Protein AF-A0A1I3N099-F1 (afdb_monomer)

InterPro domains:
  IPR012332 Autotransporter, pectate lyase C-like domain superfamily [G3DSA:2.160.20.20] (80-280)

Nearest PDB structures (foldseek):
  5lw3-assembly1_A  TM=3.536E-01  e=4.461E-01  Azotobacter vinelandii

Secondary structure (DSSP, 8-state):
----------------------------------------PPPP--PPP--PPP-------PPPPPP--PPPTT-----------GGG----EEEEE-S-EEEES-EEEE--TT-EEEEEE-SSEEEEES-EEEE-SPP--SHHHHHS-TT-SEEEETT-EEEEES-EEEE-STT--SEEEE--STT-TT------EEEEES-EEEE-STT--SEEEETTEEEEEEEEEEEE-STT--SEEE-TT-EEEEEEEEEEEE-STT--SEE-SSEEEEES-EE-

Organism: NCBI:txid163

Radius of gyration: 25.12 Å; Cα contacts (8 Å, |Δi|>4): 737; chains: 1; bounding box: 79×72×61 Å

Structure (mmCIF, N/CA/C/O backbone):
data_AF-A0A1I3N099-F1
#
_entry.id   AF-A0A1I3N099-F1
#
loop_
_atom_site.group_PDB
_atom_site.id
_atom_site.type_symbol
_atom_site.label_atom_id
_atom_site.label_alt_id
_atom_site.label_comp_id
_atom_site.label_asym_id
_atom_site.label_entity_id
_atom_site.label_seq_id
_atom_site.pdbx_PDB_ins_code
_atom_site.Cartn_x
_atom_site.Cartn_y
_atom_site.Cartn_z
_atom_site.occupancy
_atom_site.B_iso_or_equiv
_atom_site.auth_seq_id
_atom_site.auth_comp_id
_atom_site.auth_asym_id
_atom_site.auth_atom_id
_atom_site.pdbx_PDB_model_num
ATOM 1 N N . MET A 1 1 ? -19.484 32.503 40.700 1.00 43.12 1 MET A N 1
ATOM 2 C CA . MET A 1 1 ? -19.730 32.970 39.318 1.00 43.12 1 MET A CA 1
ATOM 3 C C . MET A 1 1 ? -19.530 31.779 38.381 1.00 43.12 1 MET A C 1
ATOM 5 O O . MET A 1 1 ? -18.396 31.391 38.148 1.00 43.12 1 MET A O 1
ATOM 9 N N . LYS A 1 2 ? -20.608 31.090 37.980 1.00 37.41 2 LYS A N 1
ATOM 10 C CA . LYS A 1 2 ? -20.553 29.920 37.082 1.00 37.41 2 LYS A CA 1
ATOM 11 C C . LYS A 1 2 ? -20.830 30.406 35.659 1.00 37.41 2 LYS A C 1
ATOM 13 O O . LYS A 1 2 ? -21.911 30.925 35.407 1.00 37.41 2 LYS A O 1
ATOM 18 N N . ILE A 1 3 ? -19.860 30.269 34.759 1.00 42.28 3 ILE A N 1
ATOM 19 C CA . ILE A 1 3 ? -20.011 30.618 33.342 1.00 42.28 3 ILE A CA 1
ATOM 20 C C . ILE A 1 3 ? -20.509 29.370 32.609 1.00 42.28 3 ILE A C 1
ATOM 22 O O . ILE A 1 3 ? -19.797 28.373 32.505 1.00 42.28 3 ILE A O 1
ATOM 26 N N . ALA A 1 4 ? -21.756 29.415 32.143 1.00 43.84 4 ALA A N 1
ATOM 27 C CA . ALA A 1 4 ? -22.354 28.380 31.311 1.00 43.84 4 ALA A CA 1
ATOM 28 C C . ALA A 1 4 ? -21.894 28.551 29.852 1.00 43.84 4 ALA A C 1
ATOM 30 O O . ALA A 1 4 ? -22.133 29.589 29.233 1.00 43.84 4 ALA A O 1
ATOM 31 N N . LYS A 1 5 ? -21.243 27.520 29.302 1.00 40.94 5 LYS A N 1
ATOM 32 C CA . LYS A 1 5 ? -20.948 27.379 27.869 1.00 40.94 5 LYS A CA 1
ATOM 33 C C . LYS A 1 5 ? -22.261 27.140 27.113 1.00 40.94 5 LYS A C 1
ATOM 35 O O . LYS A 1 5 ? -22.907 26.117 27.319 1.00 40.94 5 LYS A O 1
ATOM 40 N N . LYS A 1 6 ? -22.646 28.065 26.229 1.00 42.25 6 LYS A N 1
ATOM 41 C CA . LYS A 1 6 ? -23.684 27.836 25.212 1.00 42.25 6 LYS A CA 1
ATOM 42 C C . LYS A 1 6 ? -23.066 27.037 24.063 1.00 42.25 6 LYS A C 1
ATOM 44 O O . LYS A 1 6 ? -22.169 27.533 23.390 1.00 42.25 6 LYS A O 1
ATOM 49 N N . ILE A 1 7 ? -23.543 25.812 23.859 1.00 42.44 7 ILE A N 1
ATOM 50 C CA . ILE A 1 7 ? -23.277 25.011 22.661 1.00 42.44 7 ILE A CA 1
ATOM 51 C C . ILE A 1 7 ? -24.393 25.331 21.664 1.00 42.44 7 ILE A C 1
ATOM 53 O O . ILE A 1 7 ? -25.569 25.132 21.961 1.00 42.44 7 ILE A O 1
ATOM 57 N N . LEU A 1 8 ? -24.017 25.880 20.510 1.00 35.56 8 LEU A N 1
ATOM 58 C CA . LEU A 1 8 ? -24.905 26.161 19.388 1.00 35.56 8 LEU A CA 1
ATOM 59 C C . LEU A 1 8 ? -24.882 24.938 18.459 1.00 35.56 8 LEU A C 1
ATOM 61 O O . LEU A 1 8 ? -23.875 24.678 17.809 1.00 35.56 8 LEU A O 1
ATOM 65 N N . ILE A 1 9 ? -25.968 24.166 18.441 1.00 41.16 9 ILE A N 1
ATOM 66 C CA . ILE A 1 9 ? -26.155 23.036 17.522 1.00 41.16 9 ILE A CA 1
ATOM 67 C C . ILE A 1 9 ? -26.847 23.588 16.275 1.00 41.16 9 ILE A C 1
ATOM 69 O O . ILE A 1 9 ? -28.000 24.010 16.342 1.00 41.16 9 ILE A O 1
ATOM 73 N N . SER A 1 10 ? -26.124 23.628 15.155 1.00 38.25 10 SER A N 1
ATOM 74 C CA . SER A 1 10 ? -26.677 23.992 13.850 1.00 38.25 10 SER A CA 1
ATOM 75 C C . SER A 1 10 ? -27.339 22.763 13.225 1.00 38.25 10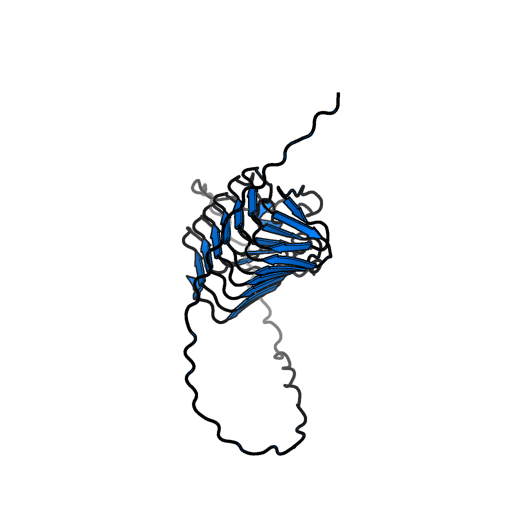 SER A C 1
ATOM 77 O O . SER A 1 10 ? -26.692 21.737 13.020 1.00 38.25 10 SER A O 1
ATOM 79 N N . LEU A 1 11 ? -28.644 22.862 12.979 1.00 34.09 11 LEU A N 1
ATOM 80 C CA . LEU A 1 11 ? -29.489 21.821 12.403 1.00 34.09 11 LEU A CA 1
ATOM 81 C C . LEU A 1 11 ? -29.384 21.898 10.869 1.00 34.09 11 LEU A C 1
ATOM 83 O O . LEU A 1 11 ? -29.870 22.855 10.269 1.00 34.09 11 LEU A O 1
ATOM 87 N N . VAL A 1 12 ? -28.747 20.917 10.226 1.00 43.84 12 VAL A N 1
ATOM 88 C CA . VAL A 1 12 ? -28.745 20.790 8.758 1.00 43.84 12 VAL A CA 1
ATOM 89 C C . VAL A 1 12 ? -29.887 19.860 8.355 1.00 43.84 12 VAL A C 1
ATOM 91 O O . VAL A 1 12 ? -29.916 18.691 8.735 1.00 43.84 12 VAL A O 1
ATOM 94 N N . ALA A 1 13 ? -30.853 20.403 7.615 1.00 37.12 13 ALA A N 1
ATOM 95 C CA . ALA A 1 13 ? -31.976 19.666 7.052 1.00 37.12 13 ALA A CA 1
ATOM 96 C C . ALA A 1 13 ? -31.512 18.831 5.846 1.00 37.12 13 ALA A C 1
ATOM 98 O O . ALA A 1 13 ? -30.974 19.375 4.884 1.00 37.12 13 ALA A O 1
ATOM 99 N N . ILE A 1 14 ? -31.728 17.514 5.901 1.00 40.16 14 ILE A N 1
ATOM 100 C CA . ILE A 1 14 ? -31.480 16.586 4.791 1.00 40.16 14 ILE A CA 1
ATOM 101 C C . ILE A 1 14 ? -32.808 16.346 4.075 1.00 40.16 14 ILE A C 1
ATOM 103 O O . ILE A 1 14 ? -33.732 15.747 4.627 1.00 40.16 14 ILE A O 1
ATOM 107 N N . THR A 1 15 ? -32.902 16.829 2.842 1.00 36.00 15 THR A N 1
ATOM 108 C CA . THR A 1 15 ? -34.047 16.609 1.958 1.00 36.00 15 THR A CA 1
ATOM 109 C C . THR A 1 15 ? -33.898 15.250 1.272 1.00 36.00 15 THR A C 1
ATOM 111 O O . THR A 1 15 ? -32.974 15.044 0.489 1.00 36.00 15 THR A O 1
ATOM 114 N N . PHE A 1 16 ? -34.804 14.314 1.563 1.00 34.47 16 PHE A N 1
ATOM 115 C CA . PHE A 1 16 ? -34.914 13.035 0.857 1.00 34.47 16 PHE A CA 1
ATOM 116 C C . PHE A 1 16 ? -35.589 13.237 -0.505 1.00 34.47 16 PHE A C 1
ATOM 118 O O . PHE A 1 16 ? -36.727 13.700 -0.570 1.00 34.47 16 PHE A O 1
ATOM 125 N N . ILE A 1 17 ? -34.915 12.835 -1.585 1.00 39.84 17 ILE A N 1
ATOM 126 C CA . ILE A 1 17 ? -35.533 12.632 -2.899 1.00 39.84 17 ILE A CA 1
ATOM 127 C C . ILE A 1 17 ? -35.635 11.122 -3.124 1.00 39.84 17 ILE A C 1
ATOM 129 O O . ILE A 1 17 ? -34.630 10.424 -3.226 1.00 39.84 17 ILE A O 1
ATOM 133 N N . SER A 1 18 ? -36.872 10.630 -3.158 1.00 39.97 18 SER A N 1
ATOM 134 C CA . SER A 1 18 ? -37.236 9.277 -3.581 1.00 39.97 18 SER A CA 1
ATOM 135 C C . SER A 1 18 ? -37.366 9.243 -5.104 1.00 39.97 18 SER A C 1
ATOM 137 O O . SER A 1 18 ? -38.031 10.107 -5.677 1.00 39.97 18 SER A O 1
ATOM 139 N N . ALA A 1 19 ? -36.766 8.245 -5.755 1.00 36.12 19 ALA A N 1
ATOM 140 C CA . ALA A 1 19 ? -37.033 7.919 -7.152 1.00 36.12 19 ALA A CA 1
ATOM 141 C C . ALA A 1 19 ? -37.160 6.399 -7.330 1.00 36.12 19 ALA A C 1
ATOM 143 O O . ALA A 1 19 ? -36.464 5.614 -6.689 1.00 36.12 19 ALA A O 1
ATOM 144 N N . ALA A 1 20 ? -38.126 6.034 -8.167 1.00 33.62 20 ALA A N 1
ATOM 145 C CA . ALA A 1 20 ? -38.818 4.758 -8.241 1.00 33.62 20 ALA A CA 1
ATOM 146 C C . ALA A 1 20 ? -37.981 3.563 -8.722 1.00 33.62 20 ALA A C 1
ATOM 148 O O . ALA A 1 20 ? -37.065 3.676 -9.533 1.00 33.62 20 ALA A O 1
ATOM 149 N N . THR A 1 21 ? -38.408 2.390 -8.260 1.00 30.55 21 THR A N 1
ATOM 150 C CA . THR A 1 21 ? -38.051 1.067 -8.763 1.00 30.55 21 THR A CA 1
ATOM 151 C C . THR A 1 21 ? -38.668 0.806 -10.140 1.00 30.55 21 THR A C 1
ATOM 153 O O . THR A 1 21 ? -39.838 1.099 -10.378 1.00 30.55 21 THR A O 1
ATOM 156 N N . ILE A 1 22 ? -37.907 0.155 -11.023 1.00 34.09 22 ILE A N 1
ATOM 157 C CA . ILE A 1 22 ? -38.446 -0.579 -12.172 1.00 34.09 22 ILE A CA 1
ATOM 158 C C . ILE A 1 22 ? -38.012 -2.034 -12.022 1.00 34.09 22 ILE A C 1
ATOM 160 O O . ILE A 1 22 ? -36.831 -2.366 -12.054 1.00 34.09 22 ILE A O 1
ATOM 164 N N . SER A 1 23 ? -39.009 -2.890 -11.817 1.00 25.94 23 SER A N 1
ATOM 165 C CA . SER A 1 23 ? -38.913 -4.339 -11.933 1.00 25.94 23 SER A CA 1
ATOM 166 C C . SER A 1 23 ? -39.246 -4.730 -13.370 1.00 25.94 23 SER A C 1
ATOM 168 O O . SER A 1 23 ? -40.223 -4.230 -13.926 1.00 25.94 23 SER A O 1
ATOM 170 N N . CYS A 1 24 ? -38.492 -5.665 -13.947 1.00 22.11 24 CYS A N 1
ATOM 171 C CA . CYS A 1 24 ? -38.996 -6.493 -15.034 1.00 22.11 24 CYS A CA 1
ATOM 172 C C . CYS A 1 24 ? -38.682 -7.961 -14.724 1.00 22.11 24 CYS A C 1
ATOM 174 O O . CYS A 1 24 ? -37.528 -8.348 -14.551 1.00 22.11 24 CYS A O 1
ATOM 176 N N . LYS A 1 25 ? -39.753 -8.746 -14.591 1.00 26.11 25 LYS A N 1
ATOM 177 C CA . LYS A 1 25 ? -39.780 -10.202 -14.437 1.00 26.11 25 LYS A CA 1
ATOM 178 C C . LYS A 1 25 ? -39.875 -10.861 -15.812 1.00 26.11 25 LYS A C 1
ATOM 180 O O . LYS A 1 25 ? -40.726 -10.462 -16.597 1.00 26.11 25 LYS A O 1
ATOM 185 N N . SER A 1 26 ? -39.156 -11.966 -15.988 1.00 27.41 26 SER A N 1
ATOM 186 C CA . SER A 1 26 ? -39.585 -13.183 -16.708 1.00 27.41 26 SER A CA 1
ATOM 187 C C . SER A 1 26 ? -38.460 -14.219 -16.576 1.00 27.41 26 SER A C 1
ATOM 189 O O . SER A 1 26 ? -37.308 -13.845 -16.748 1.00 27.41 26 SER A O 1
ATOM 191 N N . SER A 1 27 ? -38.634 -15.512 -16.329 1.00 28.38 27 SER A N 1
ATOM 192 C CA . SER A 1 27 ? -39.769 -16.363 -15.963 1.00 28.38 27 SER A CA 1
ATOM 193 C C . SER A 1 27 ? -39.171 -17.754 -15.718 1.00 28.38 27 SER A C 1
ATOM 195 O O . SER A 1 27 ? -38.322 -18.197 -16.493 1.00 28.38 27 SER A O 1
ATOM 197 N N . ASP A 1 28 ? -39.613 -18.420 -14.654 1.00 26.91 28 ASP A N 1
ATOM 198 C CA . ASP A 1 28 ? -39.184 -19.757 -14.251 1.00 26.91 28 ASP A CA 1
ATOM 199 C C . ASP A 1 28 ? -39.494 -20.840 -15.298 1.00 26.91 28 ASP A C 1
ATOM 201 O O . ASP A 1 28 ? -40.594 -20.897 -15.855 1.00 26.91 28 ASP A O 1
ATOM 205 N N . LYS A 1 29 ? -38.565 -21.790 -15.460 1.00 30.47 29 LYS A N 1
ATOM 206 C CA . LYS A 1 29 ? -38.909 -23.187 -15.754 1.00 30.47 29 LYS A CA 1
ATOM 207 C C . LYS A 1 29 ? -38.220 -24.118 -14.759 1.00 30.47 29 LYS A C 1
ATOM 209 O O . LYS A 1 29 ? -37.006 -24.281 -14.751 1.00 30.47 29 LYS A O 1
ATOM 214 N N . ASN A 1 30 ? -39.074 -24.712 -13.937 1.00 27.95 30 ASN A N 1
ATOM 215 C CA . ASN A 1 30 ? -38.849 -25.784 -12.981 1.00 27.95 30 ASN A CA 1
ATOM 216 C C . ASN A 1 30 ? -38.406 -27.088 -13.675 1.00 27.95 30 ASN A C 1
ATOM 218 O O . ASN A 1 30 ? -38.987 -27.434 -14.703 1.00 27.95 30 ASN A O 1
ATOM 222 N N . SER A 1 31 ? -37.476 -27.841 -13.075 1.00 25.36 31 SER A N 1
ATOM 223 C CA . SER A 1 31 ? -37.555 -29.311 -12.993 1.00 25.36 31 SER A CA 1
ATOM 224 C C . SER A 1 31 ? -36.402 -29.911 -12.170 1.00 25.36 31 SER A C 1
ATOM 226 O O . SER A 1 31 ? -35.289 -30.061 -12.658 1.00 25.36 31 SER A O 1
ATOM 228 N N . THR A 1 32 ? -36.776 -30.372 -10.977 1.00 24.95 32 THR A N 1
ATOM 229 C CA . THR A 1 32 ? -36.479 -31.707 -10.420 1.00 24.95 32 THR A CA 1
ATOM 230 C C . THR A 1 32 ? -35.044 -32.046 -9.997 1.00 24.95 32 THR A C 1
ATOM 232 O O . THR A 1 32 ? -34.151 -32.306 -10.795 1.00 24.95 32 THR A O 1
ATOM 235 N N . THR A 1 33 ? -34.904 -32.178 -8.678 1.00 25.73 33 THR A N 1
ATOM 236 C CA . THR A 1 33 ? -33.828 -32.836 -7.935 1.00 25.73 33 THR A CA 1
ATOM 237 C C . THR A 1 33 ? -33.725 -34.327 -8.272 1.00 25.73 33 THR A C 1
ATOM 239 O O . THR A 1 33 ? -34.699 -35.066 -8.138 1.00 25.73 33 THR A O 1
ATOM 242 N N . SER A 1 34 ? -32.516 -34.796 -8.578 1.00 26.50 34 SER A N 1
ATOM 243 C CA . SER A 1 34 ? -32.120 -36.194 -8.395 1.00 26.50 34 SER A CA 1
ATOM 244 C C . SER A 1 34 ? -30.776 -36.238 -7.674 1.00 26.50 34 SER A C 1
ATOM 246 O O . SER A 1 34 ? -29.767 -35.777 -8.204 1.00 26.50 34 SER A O 1
ATOM 248 N N . ASN A 1 35 ? -30.785 -36.788 -6.459 1.00 31.19 35 ASN A N 1
ATOM 249 C CA . ASN A 1 35 ? -29.590 -37.165 -5.713 1.00 31.19 35 ASN A CA 1
ATOM 250 C C . ASN A 1 35 ? -28.820 -38.240 -6.486 1.00 31.19 35 ASN A C 1
ATOM 252 O O . ASN A 1 35 ? -29.327 -39.348 -6.655 1.00 31.19 35 ASN A O 1
ATOM 256 N N . GLN A 1 36 ? -27.577 -37.944 -6.857 1.00 28.59 36 GLN A N 1
ATOM 257 C CA . GLN A 1 36 ? -26.527 -38.950 -6.960 1.00 28.59 36 GLN A CA 1
ATOM 258 C C . GLN A 1 36 ? -25.247 -38.398 -6.337 1.00 28.59 36 GLN A C 1
ATOM 260 O O . GLN A 1 36 ? -24.713 -37.375 -6.753 1.00 28.59 36 GLN A O 1
ATOM 265 N N . THR A 1 37 ? -24.795 -39.095 -5.302 1.00 30.14 37 THR A N 1
ATOM 266 C CA . THR A 1 37 ? -23.468 -38.985 -4.710 1.00 30.14 37 THR A CA 1
ATOM 267 C C . THR A 1 37 ? -22.428 -39.315 -5.780 1.00 30.14 37 THR A C 1
ATOM 269 O O . THR A 1 37 ? -22.422 -40.432 -6.293 1.00 30.14 37 THR A O 1
ATOM 272 N N . GLN A 1 38 ? -21.552 -38.366 -6.110 1.00 28.12 38 GLN A N 1
ATOM 273 C CA . GLN A 1 38 ? -20.311 -38.640 -6.833 1.00 28.12 38 GLN A CA 1
ATOM 274 C C . GLN A 1 38 ? -19.132 -38.213 -5.963 1.00 28.12 38 GLN A C 1
ATOM 276 O O . GLN A 1 38 ? -19.052 -37.072 -5.509 1.00 28.12 38 GLN A O 1
ATOM 281 N N . GLU A 1 39 ? -18.255 -39.177 -5.703 1.00 27.06 39 GLU A N 1
ATOM 282 C CA . GLU A 1 39 ? -16.947 -38.985 -5.091 1.00 27.06 39 GLU A CA 1
ATOM 283 C C . GLU A 1 39 ? -16.126 -37.994 -5.923 1.00 27.06 39 GLU A C 1
ATOM 285 O O . GLU A 1 39 ? -15.939 -38.171 -7.126 1.00 27.06 39 GLU A O 1
ATOM 290 N N . VAL A 1 40 ? -15.624 -36.945 -5.273 1.00 28.45 40 VAL A N 1
ATOM 291 C CA . VAL A 1 40 ? -14.666 -36.018 -5.875 1.00 28.45 40 VAL A CA 1
ATOM 292 C C . VAL A 1 40 ? -13.285 -36.655 -5.746 1.00 28.45 40 VAL A C 1
ATOM 294 O O . VAL A 1 40 ? -12.675 -36.626 -4.680 1.00 28.45 40 VAL A O 1
ATOM 297 N N . SER A 1 41 ? -12.800 -37.272 -6.821 1.00 29.50 41 SER A N 1
ATOM 298 C CA . SER A 1 41 ? -11.403 -37.688 -6.936 1.00 29.50 41 SER A CA 1
ATOM 299 C C . SER A 1 41 ? -10.508 -36.449 -7.034 1.00 29.50 41 SER A C 1
ATOM 301 O O . SER A 1 41 ? -10.718 -35.611 -7.914 1.00 29.50 41 SER A O 1
ATOM 303 N N . ASN A 1 42 ? -9.509 -36.337 -6.155 1.00 38.69 42 ASN A N 1
ATOM 304 C CA . ASN A 1 42 ? -8.466 -35.311 -6.244 1.00 38.69 42 ASN A CA 1
ATOM 305 C C . ASN A 1 42 ? -7.768 -35.352 -7.621 1.00 38.69 42 ASN A C 1
ATOM 307 O O . ASN A 1 42 ? -7.552 -36.446 -8.152 1.00 38.69 42 ASN A O 1
ATOM 311 N N . PRO A 1 43 ? -7.374 -34.200 -8.198 1.00 39.44 43 PRO A N 1
ATOM 312 C CA . PRO A 1 43 ? -6.531 -34.190 -9.389 1.00 39.44 43 PRO A CA 1
ATOM 313 C C . PRO A 1 43 ? -5.155 -34.805 -9.067 1.00 39.44 43 PRO A C 1
ATOM 315 O O . PRO A 1 43 ? -4.669 -34.645 -7.944 1.00 39.44 43 PRO A O 1
ATOM 318 N N . PRO A 1 44 ? -4.524 -35.522 -10.016 1.00 36.53 44 PRO A N 1
ATOM 319 C CA . PRO A 1 44 ? -3.268 -36.206 -9.757 1.00 36.53 44 PRO A CA 1
ATOM 320 C C . PRO A 1 44 ? -2.135 -35.202 -9.530 1.00 36.53 44 PRO A C 1
ATOM 322 O O . PRO A 1 44 ? -1.973 -34.235 -10.275 1.00 36.53 44 PRO A O 1
ATOM 325 N N . GLU A 1 45 ? -1.347 -35.469 -8.493 1.00 37.91 45 GLU A N 1
ATOM 326 C CA . GLU A 1 45 ? -0.093 -34.789 -8.192 1.00 37.91 45 GLU A CA 1
ATOM 327 C C . GLU A 1 45 ? 0.889 -35.077 -9.340 1.00 37.91 45 GLU A C 1
ATOM 329 O O . GLU A 1 45 ? 1.280 -36.222 -9.577 1.00 37.91 45 GLU A O 1
ATOM 334 N N . GLY A 1 46 ? 1.217 -34.054 -10.129 1.00 33.03 46 GLY A N 1
ATOM 335 C CA . GLY A 1 46 ? 2.168 -34.190 -11.226 1.00 33.03 46 GLY A CA 1
ATOM 336 C C . GLY A 1 46 ? 3.567 -34.435 -10.672 1.00 33.03 46 GLY A C 1
ATOM 337 O O . GLY A 1 46 ? 4.141 -33.560 -10.029 1.00 33.03 46 GLY A O 1
ATOM 338 N N . THR A 1 47 ? 4.130 -35.614 -10.928 1.00 37.62 47 THR A N 1
ATOM 339 C CA . THR A 1 47 ? 5.545 -35.893 -10.664 1.00 37.62 47 THR A CA 1
ATOM 340 C C . THR A 1 47 ? 6.429 -34.936 -11.477 1.00 37.62 47 THR A C 1
ATOM 342 O O . THR A 1 47 ? 6.166 -34.760 -12.672 1.00 37.62 47 THR A O 1
ATOM 345 N N . PRO A 1 48 ? 7.484 -34.341 -10.888 1.00 40.19 48 PRO A N 1
ATOM 346 C CA . PRO A 1 48 ? 8.466 -33.566 -11.642 1.00 40.19 48 PRO A CA 1
ATOM 347 C C . PRO A 1 48 ? 9.097 -34.429 -12.748 1.00 40.19 48 PRO A C 1
ATOM 349 O O . PRO A 1 48 ? 9.280 -35.630 -12.534 1.00 40.19 48 PRO A O 1
ATOM 352 N N . PRO A 1 49 ? 9.463 -33.862 -13.911 1.00 39.50 49 PRO A N 1
ATOM 353 C CA . PRO A 1 49 ? 10.199 -34.608 -14.924 1.00 39.50 49 PRO A CA 1
ATOM 354 C C . PRO A 1 49 ? 11.539 -35.093 -14.354 1.00 39.50 49 PRO A C 1
ATOM 356 O O . PRO A 1 49 ? 12.320 -34.290 -13.842 1.00 39.50 49 PRO A O 1
ATOM 359 N N . GLU A 1 50 ? 11.825 -36.391 -14.471 1.00 38.03 50 GLU A N 1
ATOM 360 C CA . GLU A 1 50 ? 13.172 -36.921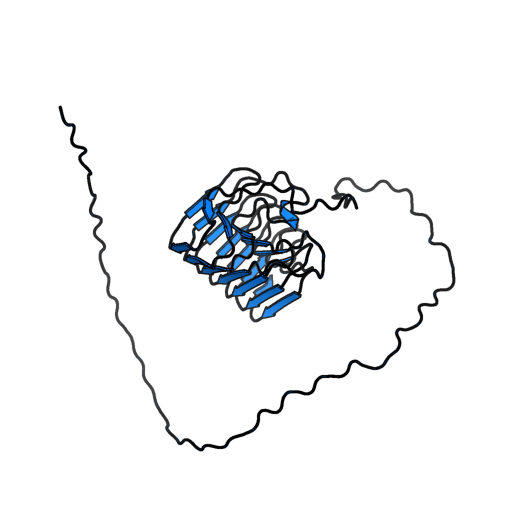 -14.262 1.00 38.03 50 GLU A CA 1
ATOM 361 C C . GLU A 1 50 ? 14.085 -36.416 -15.384 1.00 38.03 50 GLU A C 1
ATOM 363 O O . GLU A 1 50 ? 14.001 -36.838 -16.538 1.00 38.03 50 GLU A O 1
ATOM 368 N N . GLY A 1 51 ? 14.969 -35.491 -15.030 1.00 35.50 51 GLY A N 1
ATOM 369 C CA . GLY A 1 51 ? 16.080 -35.056 -15.858 1.00 35.50 51 GLY A CA 1
ATOM 370 C C . GLY A 1 51 ? 17.165 -34.484 -14.961 1.00 35.50 51 GLY A C 1
ATOM 371 O O . GLY A 1 51 ? 16.931 -33.525 -14.230 1.00 35.50 51 GLY A O 1
ATOM 372 N N . THR A 1 52 ? 18.355 -35.077 -14.986 1.00 41.38 52 THR A N 1
ATOM 373 C CA . THR A 1 52 ? 19.542 -34.467 -14.379 1.00 41.38 52 THR A CA 1
ATOM 374 C C . THR A 1 52 ? 19.815 -33.119 -15.056 1.00 41.38 52 THR A C 1
ATOM 376 O O . THR A 1 52 ? 19.778 -33.063 -16.291 1.00 41.38 52 THR A O 1
ATOM 379 N N . PRO A 1 53 ? 20.101 -32.039 -14.304 1.00 39.88 53 PRO A N 1
ATOM 380 C CA . PRO A 1 53 ? 20.544 -30.780 -14.891 1.00 39.88 53 PRO A CA 1
ATOM 381 C C . PRO A 1 53 ? 21.766 -31.024 -15.789 1.00 39.88 53 PRO A C 1
ATOM 383 O O . PRO A 1 53 ? 22.620 -31.832 -15.422 1.00 39.88 53 PRO A O 1
ATOM 386 N N . PRO A 1 54 ? 21.880 -30.366 -16.954 1.00 37.62 54 PRO A N 1
ATOM 387 C CA . PRO A 1 54 ? 23.061 -30.515 -17.790 1.00 37.62 54 PRO A CA 1
ATOM 388 C C . PRO A 1 54 ? 24.298 -29.996 -17.047 1.00 37.62 54 PRO A C 1
ATOM 390 O O . PRO A 1 54 ? 24.317 -28.853 -16.585 1.00 37.62 54 PRO A O 1
ATOM 393 N N . ASP A 1 55 ? 25.329 -30.839 -16.958 1.00 36.00 55 ASP A N 1
ATOM 394 C CA . ASP A 1 55 ? 26.643 -30.476 -16.430 1.00 36.00 55 ASP A CA 1
ATOM 395 C C . ASP A 1 55 ? 27.216 -29.313 -17.248 1.00 36.00 55 ASP A C 1
ATOM 397 O O . ASP A 1 55 ? 27.569 -29.451 -18.423 1.00 36.00 55 ASP A O 1
ATOM 401 N N . GLY A 1 56 ? 27.286 -28.138 -16.621 1.00 34.75 56 GLY A N 1
ATOM 402 C CA . GLY A 1 56 ? 27.853 -26.919 -17.190 1.00 34.75 56 GLY A CA 1
ATOM 403 C C . GLY A 1 56 ? 29.369 -27.010 -17.318 1.00 34.75 56 GLY A C 1
ATOM 404 O O . GLY A 1 56 ? 30.097 -26.342 -16.588 1.00 34.75 56 GLY A O 1
ATOM 405 N N . ASN A 1 57 ? 29.856 -27.823 -18.252 1.00 31.06 57 ASN A N 1
ATOM 406 C CA . ASN A 1 57 ? 31.267 -27.877 -18.600 1.00 31.06 57 ASN A CA 1
ATOM 407 C C . ASN A 1 57 ? 31.584 -26.767 -19.617 1.00 31.06 57 ASN A C 1
ATOM 409 O O . ASN A 1 57 ? 31.595 -26.987 -20.828 1.00 31.06 57 ASN A O 1
ATOM 413 N N . PHE A 1 58 ? 31.813 -25.549 -19.124 1.00 38.97 58 PHE A N 1
ATOM 414 C CA . PHE A 1 58 ? 32.402 -24.478 -19.927 1.00 38.97 58 PHE A CA 1
ATOM 415 C C . PHE A 1 58 ? 33.920 -24.709 -20.035 1.00 38.97 58 PHE A C 1
ATOM 417 O O . PHE A 1 58 ? 34.573 -24.897 -19.006 1.00 38.97 58 PHE A O 1
ATOM 424 N N . PRO A 1 59 ? 34.522 -24.694 -21.241 1.00 33.22 59 PRO A N 1
ATOM 425 C CA . PRO A 1 59 ? 35.971 -24.767 -21.375 1.00 33.22 59 PRO A CA 1
ATOM 426 C C . PRO A 1 59 ? 36.615 -23.549 -20.698 1.00 33.22 59 PRO A C 1
ATOM 428 O O . PRO A 1 59 ? 36.234 -22.407 -20.951 1.00 33.22 59 PRO A O 1
ATOM 431 N N . GLY A 1 60 ? 37.575 -23.816 -19.808 1.00 39.53 60 GLY A N 1
ATOM 432 C CA . GLY A 1 60 ? 38.238 -22.815 -18.978 1.00 39.53 60 GLY A CA 1
ATOM 433 C C . GLY A 1 60 ? 38.931 -21.725 -19.794 1.00 39.53 60 GLY A C 1
ATOM 434 O O . GLY A 1 60 ? 39.944 -21.968 -20.447 1.00 39.53 60 GLY A O 1
ATOM 435 N N . GLY A 1 61 ? 38.406 -20.509 -19.689 1.00 32.94 61 GLY A N 1
ATOM 436 C CA . GLY A 1 61 ? 39.069 -19.271 -20.073 1.00 32.94 61 GLY A CA 1
ATOM 437 C C . GLY A 1 61 ? 38.780 -18.213 -19.014 1.00 32.94 61 GLY A C 1
ATOM 438 O O . GLY A 1 61 ? 37.641 -18.063 -18.575 1.00 32.94 61 GLY A O 1
ATOM 439 N N . THR A 1 62 ? 39.812 -17.508 -18.555 1.00 39.25 62 THR A N 1
ATOM 440 C CA . THR A 1 62 ? 39.667 -16.372 -17.634 1.00 39.25 62 THR A CA 1
ATOM 441 C C . THR A 1 62 ? 38.788 -15.280 -18.265 1.00 39.25 62 THR A C 1
ATOM 443 O O . THR A 1 62 ? 38.977 -14.991 -19.450 1.00 39.25 62 THR A O 1
ATOM 446 N N . PRO A 1 63 ? 37.860 -14.645 -17.519 1.00 36.22 63 PRO A N 1
ATOM 447 C CA . PRO A 1 63 ? 37.041 -13.552 -18.047 1.00 36.22 63 PRO A CA 1
ATOM 448 C C . PRO A 1 63 ? 37.903 -12.372 -18.538 1.00 36.22 63 PRO A C 1
ATOM 450 O O . PRO A 1 63 ? 38.919 -12.075 -17.906 1.00 36.22 63 PRO A O 1
ATOM 453 N N . PRO A 1 64 ? 37.521 -11.678 -19.627 1.00 40.06 64 PRO A N 1
ATOM 454 C CA . PRO A 1 64 ? 38.259 -10.516 -20.116 1.00 40.06 64 PRO A CA 1
ATOM 455 C C . PRO A 1 64 ? 38.138 -9.319 -19.158 1.00 40.06 64 PRO A C 1
ATOM 457 O O . PRO A 1 64 ? 37.096 -9.109 -18.532 1.00 40.06 64 PRO A O 1
ATOM 460 N N . GLU A 1 65 ? 39.205 -8.522 -19.061 1.00 38.00 65 GLU A N 1
ATOM 461 C CA . GLU A 1 65 ? 39.238 -7.294 -18.258 1.00 38.00 65 GLU A CA 1
ATOM 462 C C . GLU A 1 65 ? 38.218 -6.248 -18.737 1.00 38.00 65 GLU A C 1
ATOM 464 O O . GLU A 1 65 ? 37.956 -6.072 -19.930 1.00 38.00 65 GLU A O 1
ATOM 469 N N . LYS A 1 66 ? 37.652 -5.525 -17.765 1.00 40.00 66 LYS A N 1
ATOM 470 C CA . LYS A 1 66 ? 36.661 -4.463 -17.962 1.00 40.00 66 LYS A CA 1
ATOM 471 C C . LYS A 1 66 ? 37.282 -3.274 -18.722 1.00 40.00 66 LYS A C 1
ATOM 473 O O . LYS A 1 66 ? 38.337 -2.796 -18.309 1.00 40.00 66 LYS A O 1
ATOM 478 N N . PRO A 1 67 ? 36.626 -2.719 -19.759 1.00 37.53 67 PRO A N 1
ATOM 479 C CA . PRO A 1 67 ? 37.099 -1.498 -20.404 1.00 37.53 67 PRO A CA 1
ATOM 480 C C . PRO A 1 67 ? 37.055 -0.306 -19.436 1.00 37.53 67 PRO A C 1
ATOM 482 O O . PRO A 1 67 ? 36.034 -0.060 -18.789 1.00 37.53 67 PRO A O 1
ATOM 485 N N . ASN A 1 68 ? 38.146 0.460 -19.373 1.00 39.78 68 ASN A N 1
ATOM 486 C CA . ASN A 1 68 ? 38.203 1.743 -18.672 1.00 39.78 68 ASN A CA 1
ATOM 487 C C . ASN A 1 68 ? 37.428 2.806 -19.468 1.00 39.78 68 ASN A C 1
ATOM 489 O O . ASN A 1 68 ? 37.976 3.466 -20.348 1.00 39.78 68 ASN A O 1
ATOM 493 N N . GLY A 1 69 ? 36.145 2.968 -19.152 1.00 35.28 69 GLY A N 1
ATOM 494 C CA . GLY A 1 69 ? 35.325 4.096 -19.584 1.00 35.28 69 GLY A CA 1
ATOM 495 C C . GLY A 1 69 ? 34.593 4.684 -18.384 1.00 35.28 69 GLY A C 1
ATOM 496 O O . GLY A 1 69 ? 33.940 3.956 -17.637 1.00 35.28 69 GLY A O 1
ATOM 497 N N . THR A 1 70 ? 34.718 5.993 -18.171 1.00 36.59 70 THR A N 1
ATOM 498 C CA . THR A 1 70 ? 33.922 6.724 -17.178 1.00 36.59 70 THR A CA 1
ATOM 499 C C . THR A 1 70 ? 32.437 6.676 -17.565 1.00 36.59 70 THR A C 1
ATOM 501 O O . THR A 1 70 ? 32.123 6.974 -18.721 1.00 36.59 70 THR A O 1
ATOM 504 N N . PRO A 1 71 ? 31.518 6.303 -16.653 1.00 36.75 71 PRO A N 1
ATOM 505 C CA . PRO A 1 71 ? 30.089 6.252 -16.951 1.00 36.75 71 PRO A CA 1
ATOM 506 C C . PRO A 1 71 ? 29.517 7.647 -17.257 1.00 36.75 71 PRO A C 1
ATOM 508 O O . PRO A 1 71 ? 29.990 8.626 -16.678 1.00 36.75 71 PRO A O 1
ATOM 511 N N . PRO A 1 72 ? 28.474 7.754 -18.101 1.00 37.81 72 PRO A N 1
ATOM 512 C CA . PRO A 1 72 ? 27.696 8.980 -18.240 1.00 37.81 72 PRO A CA 1
ATOM 513 C C . PRO A 1 72 ? 27.060 9.363 -16.896 1.00 37.81 72 PRO A C 1
ATOM 515 O O . PRO A 1 72 ? 26.510 8.509 -16.195 1.00 37.81 72 PRO A O 1
ATOM 518 N N . GLU A 1 73 ? 27.130 10.643 -16.540 1.00 41.56 73 GLU A N 1
ATOM 519 C CA . GLU A 1 73 ? 26.508 11.208 -15.339 1.00 41.56 73 GLU A CA 1
ATOM 520 C C . GLU A 1 73 ? 24.980 11.012 -15.387 1.00 41.56 73 GLU A C 1
ATOM 522 O O . GLU A 1 73 ? 24.303 11.545 -16.266 1.00 41.56 73 GLU A O 1
ATOM 527 N N . GLY A 1 74 ? 24.437 10.212 -14.459 1.00 39.44 74 GLY A N 1
ATOM 528 C CA . GLY A 1 74 ? 22.989 9.983 -14.329 1.00 39.44 74 GLY A CA 1
ATOM 529 C C . GLY A 1 74 ? 22.540 8.603 -13.825 1.00 39.44 74 GLY A C 1
ATOM 530 O O . GLY A 1 74 ? 21.339 8.345 -13.778 1.00 39.44 74 GLY A O 1
ATOM 531 N N . GLY A 1 75 ? 23.454 7.700 -13.455 1.00 30.48 75 GLY A N 1
ATOM 532 C CA . GLY A 1 75 ? 23.111 6.375 -12.926 1.00 30.48 75 GLY A CA 1
ATOM 533 C C . GLY A 1 75 ? 23.010 6.345 -11.399 1.00 30.48 75 GLY A C 1
ATOM 534 O O . GLY A 1 75 ? 23.988 6.638 -10.714 1.00 30.48 75 GLY A O 1
ATOM 535 N N . PHE A 1 76 ? 21.858 5.928 -10.864 1.00 42.84 76 PHE A N 1
ATOM 536 C CA . PHE A 1 76 ? 21.740 5.500 -9.469 1.00 42.84 76 PHE A CA 1
ATOM 537 C C . PHE A 1 76 ? 22.667 4.302 -9.248 1.00 42.84 76 PHE A C 1
ATOM 539 O O . PHE A 1 76 ? 22.428 3.202 -9.749 1.00 42.84 76 PHE A O 1
ATOM 546 N N . GLY A 1 77 ? 23.765 4.545 -8.536 1.00 28.91 77 GLY A N 1
ATOM 547 C CA . GLY A 1 77 ? 24.712 3.520 -8.134 1.00 28.91 77 GLY A CA 1
ATOM 548 C C . GLY A 1 77 ? 24.041 2.521 -7.201 1.00 28.91 77 GLY A C 1
ATOM 549 O O . GLY A 1 77 ? 23.833 2.807 -6.026 1.00 28.91 77 GLY A O 1
ATOM 550 N N . GLY A 1 78 ? 23.738 1.335 -7.727 1.00 40.44 78 GLY A N 1
ATOM 551 C CA . GLY A 1 78 ? 23.481 0.142 -6.930 1.00 40.44 78 GLY A CA 1
ATOM 552 C C . GLY A 1 78 ? 24.762 -0.268 -6.212 1.00 40.44 78 GLY A C 1
ATOM 553 O O . GLY A 1 78 ? 25.553 -1.057 -6.728 1.00 40.44 78 GLY A O 1
ATOM 554 N N . GLY A 1 79 ? 24.987 0.314 -5.037 1.00 30.97 79 GLY A N 1
ATOM 555 C CA . GLY A 1 79 ? 25.979 -0.165 -4.091 1.00 30.97 79 GLY A CA 1
ATOM 556 C C . GLY A 1 79 ? 25.472 -1.443 -3.434 1.00 30.97 79 GLY A C 1
ATOM 557 O O . GLY A 1 79 ? 24.494 -1.421 -2.693 1.00 30.97 79 GLY A O 1
ATOM 558 N N . PHE A 1 80 ? 26.151 -2.561 -3.681 1.00 42.06 80 PHE A N 1
ATOM 559 C CA . PHE A 1 80 ? 26.093 -3.718 -2.795 1.00 42.06 80 PHE A CA 1
ATOM 560 C C . PHE A 1 80 ? 26.742 -3.313 -1.464 1.00 42.06 80 PHE A C 1
ATOM 562 O O . PHE A 1 80 ? 27.966 -3.316 -1.344 1.00 42.06 80 PHE A O 1
ATOM 569 N N . GLY A 1 81 ? 25.938 -2.906 -0.483 1.00 34.28 81 GLY A N 1
ATOM 570 C CA . GLY A 1 81 ? 26.436 -2.468 0.817 1.00 34.28 81 GLY A CA 1
ATOM 571 C C . GLY A 1 81 ? 25.382 -2.594 1.911 1.00 34.28 81 GLY A C 1
ATOM 572 O O . GLY A 1 81 ? 24.367 -1.919 1.855 1.00 34.28 81 GLY A O 1
ATOM 573 N N . GLY A 1 82 ? 25.661 -3.456 2.895 1.00 35.12 82 GLY A N 1
ATOM 574 C CA . GLY A 1 82 ? 25.098 -3.421 4.250 1.00 35.12 82 GLY A CA 1
ATOM 575 C C . GLY A 1 82 ? 23.589 -3.625 4.366 1.00 35.12 82 GLY A C 1
ATOM 576 O O . GLY A 1 82 ? 22.822 -2.672 4.322 1.00 35.12 82 GLY A O 1
ATOM 577 N N . GLY A 1 83 ? 23.160 -4.865 4.614 1.00 42.75 83 GLY A N 1
ATOM 578 C CA . GLY A 1 83 ? 21.790 -5.144 5.039 1.00 42.75 83 GLY A CA 1
ATOM 579 C C . GLY A 1 83 ? 21.483 -4.448 6.364 1.00 42.75 83 GLY A C 1
ATOM 580 O O . GLY A 1 83 ? 21.823 -4.964 7.426 1.00 42.75 83 GLY A O 1
ATOM 581 N N . HIS A 1 84 ? 20.836 -3.287 6.298 1.00 45.97 84 HIS A N 1
ATOM 582 C CA . HIS A 1 84 ? 20.158 -2.710 7.447 1.00 45.97 84 HIS A CA 1
ATOM 583 C C . HIS A 1 84 ? 19.027 -3.657 7.846 1.00 45.97 84 HIS A C 1
ATOM 585 O O . HIS A 1 84 ? 18.168 -3.997 7.028 1.00 45.97 84 HIS A O 1
ATOM 591 N N . ALA A 1 85 ? 19.056 -4.129 9.090 1.00 53.00 85 ALA A N 1
ATOM 592 C CA . ALA A 1 85 ? 17.942 -4.870 9.647 1.00 53.00 85 ALA A CA 1
ATOM 593 C C . ALA A 1 85 ? 16.736 -3.926 9.753 1.00 53.00 85 ALA A C 1
ATOM 595 O O . A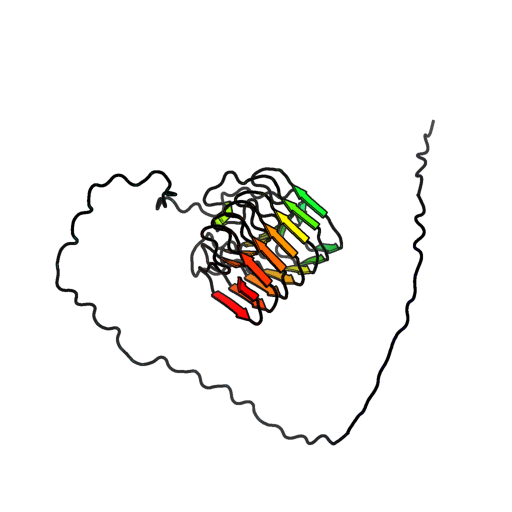LA A 1 85 ? 16.863 -2.784 10.181 1.00 53.00 85 ALA A O 1
ATOM 596 N N . SER A 1 86 ? 15.545 -4.426 9.427 1.00 55.78 86 SER A N 1
ATOM 597 C CA . SER A 1 86 ? 14.276 -3.696 9.574 1.00 55.78 86 SER A CA 1
ATOM 598 C C . SER A 1 86 ? 13.996 -3.170 10.996 1.00 55.78 86 SER A C 1
ATOM 600 O O . SER A 1 86 ? 13.032 -2.429 11.172 1.00 55.78 86 SER A O 1
ATOM 602 N N . ALA A 1 87 ? 14.775 -3.588 11.999 1.00 55.03 87 ALA A N 1
ATOM 603 C CA . ALA A 1 87 ? 14.591 -3.259 13.410 1.00 55.03 87 ALA A CA 1
ATOM 604 C C . ALA A 1 87 ? 15.026 -1.828 13.788 1.00 55.03 87 ALA A C 1
ATOM 606 O O . ALA A 1 87 ? 14.635 -1.362 14.851 1.00 55.03 87 ALA A O 1
ATOM 607 N N . ASP A 1 88 ? 15.772 -1.129 12.924 1.00 72.25 88 ASP A N 1
ATOM 608 C CA . ASP A 1 88 ? 16.312 0.213 13.209 1.00 72.25 88 ASP A CA 1
ATOM 609 C C . ASP A 1 88 ? 15.546 1.348 12.498 1.00 72.25 88 ASP A C 1
ATOM 611 O O . ASP A 1 88 ? 16.032 2.475 12.407 1.00 72.25 88 ASP A O 1
ATOM 615 N N . ILE A 1 89 ? 14.364 1.061 11.943 1.00 85.75 89 ILE A N 1
ATOM 616 C CA . ILE A 1 89 ? 13.561 2.046 11.208 1.00 85.75 89 ILE A CA 1
ATOM 617 C C . ILE A 1 89 ? 12.533 2.655 12.152 1.00 85.75 89 ILE A C 1
ATOM 619 O O . ILE A 1 89 ? 11.709 1.941 12.724 1.00 85.75 89 ILE A O 1
ATOM 623 N N . ASP A 1 90 ? 12.567 3.979 12.270 1.00 89.19 90 ASP A N 1
ATOM 624 C CA . ASP A 1 90 ? 11.565 4.737 13.011 1.00 89.19 90 ASP A CA 1
ATOM 625 C C . ASP A 1 90 ? 10.340 4.980 12.119 1.00 89.19 90 ASP A C 1
ATOM 627 O O . ASP A 1 90 ? 10.392 5.738 11.148 1.00 89.19 90 ASP A O 1
ATOM 631 N N . TYR A 1 91 ? 9.249 4.273 12.410 1.00 94.81 91 TYR A N 1
ATOM 632 C CA . TYR A 1 91 ? 7.985 4.432 11.699 1.00 94.81 91 TYR A CA 1
ATOM 633 C C . TYR A 1 91 ? 7.102 5.420 12.443 1.00 94.81 91 TYR A C 1
ATOM 635 O O . TYR A 1 91 ? 6.884 5.278 13.641 1.00 94.81 91 TYR A O 1
ATOM 643 N N . SER A 1 92 ? 6.508 6.355 11.707 1.00 97.12 92 SER A N 1
ATOM 644 C CA . SER A 1 92 ? 5.477 7.230 12.256 1.00 97.12 92 SER A CA 1
ATOM 645 C C . SER A 1 92 ? 4.310 7.404 11.292 1.00 97.12 92 SER A C 1
ATOM 647 O O . SER A 1 92 ? 4.471 7.399 10.062 1.00 97.12 92 SER A O 1
ATOM 649 N N . GLY A 1 93 ? 3.119 7.569 11.863 1.00 98.25 93 GLY A N 1
ATOM 650 C CA . GLY A 1 93 ? 1.922 8.008 11.157 1.00 98.25 93 GLY A CA 1
ATOM 651 C C . GLY A 1 93 ? 1.426 9.347 11.694 1.00 98.25 93 GLY A C 1
ATOM 652 O O . GLY A 1 93 ? 1.511 9.612 12.889 1.00 98.25 93 GLY A O 1
ATOM 653 N N . ALA A 1 94 ? 0.851 10.194 10.838 1.00 98.56 94 ALA A N 1
ATOM 654 C CA . ALA A 1 94 ? 0.058 11.328 11.327 1.00 98.56 94 ALA A CA 1
ATOM 655 C C . ALA A 1 94 ? -1.165 10.841 12.121 1.00 98.56 94 ALA A C 1
ATOM 657 O O . ALA A 1 94 ? -1.580 11.471 13.094 1.00 98.56 94 ALA A O 1
ATOM 658 N N . VAL A 1 95 ? -1.709 9.690 11.716 1.00 98.75 95 VAL A N 1
ATOM 659 C CA . VAL A 1 95 ? -2.627 8.881 12.512 1.00 98.75 95 VAL A CA 1
ATOM 660 C C . VAL A 1 95 ? -2.083 7.463 12.608 1.00 98.75 95 VAL A C 1
ATOM 662 O O . VAL A 1 95 ? -1.662 6.883 11.604 1.00 98.75 95 VAL A O 1
ATOM 665 N N . GLU A 1 96 ? -2.133 6.906 13.816 1.00 98.62 96 GLU A N 1
ATOM 666 C CA . GLU A 1 96 ? -1.690 5.547 14.115 1.00 98.62 96 GLU A CA 1
ATOM 667 C C . GLU A 1 96 ? -2.848 4.704 14.652 1.00 98.62 96 GLU A C 1
ATOM 669 O O . GLU A 1 96 ? -3.557 5.104 15.580 1.00 98.62 96 GLU A O 1
ATOM 674 N N . ILE A 1 97 ? -3.038 3.521 14.070 1.00 98.62 97 ILE A N 1
ATOM 675 C CA . ILE A 1 97 ? -3.985 2.511 14.545 1.00 98.62 97 ILE A CA 1
ATOM 676 C C . ILE A 1 97 ? -3.181 1.337 15.102 1.00 98.62 97 ILE A C 1
ATOM 678 O O . ILE A 1 97 ? -2.565 0.582 14.352 1.00 98.62 97 ILE A O 1
ATOM 682 N N . SER A 1 98 ? -3.215 1.184 16.426 1.00 98.31 98 SER A N 1
ATOM 683 C CA . SER A 1 98 ? -2.448 0.174 17.172 1.00 98.31 98 SER A CA 1
ATOM 684 C C . SER A 1 98 ? -3.301 -0.928 17.814 1.00 98.31 98 SER A C 1
ATOM 686 O O . SER A 1 98 ? -2.800 -1.770 18.556 1.00 98.31 98 SER A O 1
ATOM 688 N N . SER A 1 99 ? -4.603 -0.952 17.528 1.00 98.06 99 SER A N 1
ATOM 689 C CA . SER A 1 99 ? -5.545 -1.973 18.003 1.00 98.06 99 SER A CA 1
ATOM 690 C C . SER A 1 99 ? -6.711 -2.126 17.031 1.00 98.06 99 SER A C 1
ATOM 692 O O . SER A 1 99 ? -6.866 -1.325 16.104 1.00 98.06 99 SER A O 1
ATOM 694 N N . LYS A 1 100 ? -7.554 -3.138 17.256 1.00 98.25 100 LYS A N 1
ATOM 695 C CA . LYS A 1 100 ? -8.789 -3.355 16.494 1.00 98.25 100 LYS A CA 1
ATOM 696 C C . LYS A 1 100 ? -9.587 -2.060 16.304 1.00 98.25 100 LYS A C 1
ATOM 698 O O . LYS A 1 100 ? -10.023 -1.428 17.267 1.00 98.25 100 LYS A O 1
ATOM 703 N N . LYS A 1 101 ? -9.876 -1.720 15.047 1.00 98.00 101 LYS A N 1
ATOM 704 C CA . LYS A 1 101 ? -10.612 -0.507 14.668 1.00 98.00 101 LYS A CA 1
ATOM 705 C C . LYS A 1 101 ? -11.495 -0.780 13.454 1.00 98.00 101 LYS A C 1
ATOM 707 O O . LYS A 1 101 ? -11.090 -1.486 12.542 1.00 98.00 101 LYS A O 1
ATOM 712 N N . SER A 1 102 ? -12.695 -0.209 13.448 1.00 98.44 102 SER A N 1
ATOM 713 C CA . SER A 1 102 ? -13.514 -0.056 12.243 1.00 98.44 102 SER A CA 1
ATOM 714 C C . SER A 1 102 ? -13.881 1.421 12.128 1.00 98.44 102 SER A C 1
ATOM 716 O O . SER A 1 102 ? -14.257 2.046 13.126 1.00 98.44 102 SER A O 1
ATOM 718 N N . GLU A 1 103 ? -13.671 2.007 10.957 1.00 97.50 103 GLU A N 1
ATOM 719 C CA . GLU A 1 103 ? -13.868 3.429 10.700 1.00 97.50 103 GLU A CA 1
ATOM 720 C C . GLU A 1 103 ? -14.407 3.654 9.287 1.00 97.50 103 GLU A C 1
ATOM 722 O O . GLU A 1 103 ? -14.111 2.893 8.366 1.00 97.50 103 GLU A O 1
ATOM 727 N N . LYS A 1 104 ? -15.218 4.701 9.116 1.00 98.69 104 LYS A N 1
ATOM 728 C CA . LYS A 1 104 ? -15.852 5.035 7.844 1.00 98.69 104 LYS A CA 1
ATOM 729 C C . LYS A 1 104 ? -15.771 6.536 7.573 1.00 98.69 104 LYS A C 1
ATOM 731 O O . LYS A 1 104 ? -15.930 7.323 8.501 1.00 98.69 104 LYS A O 1
ATOM 736 N N . ASP A 1 105 ? -15.571 6.903 6.307 1.00 98.56 105 ASP A N 1
ATOM 737 C CA . ASP A 1 105 ? -15.562 8.284 5.803 1.00 98.56 105 ASP A CA 1
ATOM 738 C C . ASP A 1 105 ? -14.503 9.179 6.485 1.00 98.56 105 ASP A C 1
ATOM 740 O O . ASP A 1 105 ? -14.661 10.397 6.581 1.00 98.56 105 ASP A O 1
ATOM 744 N N . ALA A 1 106 ? -13.419 8.576 6.985 1.00 98.62 106 ALA A N 1
ATOM 745 C CA . ALA A 1 106 ? -12.339 9.287 7.659 1.00 98.62 106 ALA A CA 1
ATOM 746 C C . ALA A 1 106 ? -11.312 9.862 6.676 1.00 98.62 106 ALA A C 1
ATOM 748 O O . ALA A 1 106 ? -11.045 9.299 5.610 1.00 98.62 106 ALA A O 1
ATOM 749 N N . THR A 1 107 ? -10.700 10.973 7.084 1.00 98.81 107 THR A N 1
ATOM 750 C CA . THR A 1 107 ? -9.656 11.664 6.324 1.00 98.81 107 THR A CA 1
ATOM 751 C C . THR A 1 107 ? -8.323 11.568 7.050 1.00 98.81 107 THR A C 1
ATOM 753 O O . THR A 1 107 ? -8.235 11.899 8.232 1.00 98.81 107 THR A O 1
ATOM 756 N N . TYR A 1 108 ? -7.277 11.186 6.322 1.00 98.81 108 TYR A N 1
ATOM 757 C CA . TYR A 1 108 ? -5.907 11.088 6.817 1.00 98.81 108 TYR A CA 1
ATOM 758 C C . TYR A 1 108 ? -4.992 11.899 5.903 1.00 98.81 108 TYR A C 1
ATOM 760 O O . TYR A 1 108 ? -5.016 11.729 4.685 1.00 98.81 108 TYR A O 1
ATOM 768 N N . SER A 1 109 ? -4.180 12.791 6.460 1.00 98.75 109 SER A N 1
ATOM 769 C CA . SER A 1 109 ? -3.311 13.640 5.645 1.00 98.75 109 SER A CA 1
ATOM 770 C C . SER A 1 109 ? -2.003 13.962 6.337 1.00 98.75 109 SER A C 1
ATOM 772 O O . SER A 1 109 ? -2.006 14.268 7.529 1.00 98.75 109 SER A O 1
ATOM 774 N N . THR A 1 110 ? -0.905 13.989 5.584 1.00 98.69 110 THR A N 1
ATOM 775 C CA . THR A 1 110 ? 0.361 14.538 6.077 1.00 98.69 110 THR A CA 1
ATOM 776 C C . THR A 1 110 ? 1.225 15.118 4.962 1.00 98.69 110 THR A C 1
ATOM 778 O O . THR A 1 110 ? 1.278 14.607 3.839 1.00 98.69 110 THR A O 1
ATOM 781 N N . SER A 1 111 ? 1.947 16.181 5.300 1.00 98.56 111 SER A N 1
ATOM 782 C CA . SER A 1 111 ? 3.030 16.757 4.500 1.00 98.56 111 SER A CA 1
ATOM 783 C C . SER A 1 111 ? 4.403 16.540 5.144 1.00 98.56 111 SER A C 1
ATOM 785 O O . SER A 1 111 ? 5.399 17.052 4.643 1.00 98.56 111 SER A O 1
ATOM 787 N N . THR A 1 112 ? 4.463 15.816 6.264 1.00 98.31 112 THR A N 1
ATOM 788 C CA . THR A 1 112 ? 5.697 15.558 7.012 1.00 98.31 112 THR A CA 1
ATOM 789 C C . THR A 1 112 ? 6.552 14.527 6.280 1.00 98.31 112 THR A C 1
ATOM 791 O O . THR A 1 112 ? 6.027 13.522 5.796 1.00 98.31 112 THR A O 1
ATOM 794 N N . VAL A 1 113 ? 7.857 14.781 6.188 1.00 97.06 113 VAL A N 1
ATOM 795 C CA . VAL A 1 113 ? 8.854 13.877 5.592 1.00 97.06 113 VAL A CA 1
ATOM 796 C C . VAL A 1 113 ? 8.933 12.567 6.376 1.00 97.06 113 VAL A C 1
ATOM 798 O O . VAL A 1 113 ? 8.833 12.583 7.599 1.00 97.06 113 VAL A O 1
ATOM 801 N N . ASP A 1 114 ? 9.090 11.447 5.668 1.00 95.94 114 ASP A N 1
ATOM 802 C CA . ASP A 1 114 ? 9.230 10.089 6.225 1.00 95.94 114 ASP A CA 1
ATOM 803 C C . ASP A 1 114 ? 8.100 9.642 7.178 1.00 95.94 114 ASP A C 1
ATOM 805 O O . ASP A 1 114 ? 8.231 8.675 7.923 1.00 95.94 114 ASP A O 1
ATOM 809 N N . GLN A 1 115 ? 6.942 10.297 7.108 1.00 97.50 115 GLN A N 1
ATOM 810 C CA . GLN A 1 115 ? 5.761 9.973 7.903 1.00 97.50 115 GLN A CA 1
ATOM 811 C C . GLN A 1 115 ? 4.617 9.528 6.997 1.00 97.50 115 GLN A C 1
ATOM 813 O O . GLN A 1 115 ? 4.319 10.183 5.994 1.00 97.50 115 GLN A O 1
ATOM 818 N N . SER A 1 116 ? 3.935 8.450 7.379 1.00 98.69 116 SER A N 1
ATOM 819 C CA . SER A 1 116 ? 2.731 8.001 6.678 1.00 98.69 116 SER A CA 1
ATOM 820 C C . SER A 1 116 ? 1.528 8.866 7.046 1.00 98.69 116 SER A C 1
ATOM 822 O O . SER A 1 116 ? 1.430 9.354 8.172 1.00 98.69 116 SER A O 1
ATOM 824 N N . ALA A 1 117 ? 0.570 9.056 6.137 1.00 98.88 117 ALA A N 1
ATOM 825 C CA . ALA A 1 117 ? -0.683 9.713 6.527 1.00 98.88 117 ALA A CA 1
ATOM 826 C C . ALA A 1 117 ? -1.475 8.814 7.490 1.00 98.88 117 ALA A C 1
ATOM 828 O O . ALA A 1 117 ? -2.017 9.295 8.485 1.00 98.88 117 ALA A O 1
ATOM 829 N N . LEU A 1 118 ? -1.469 7.507 7.220 1.00 98.88 118 LEU A N 1
ATOM 830 C CA . LEU A 1 118 ? -2.039 6.477 8.075 1.00 98.88 118 LEU A CA 1
ATOM 831 C C . LEU A 1 118 ? -1.036 5.333 8.271 1.00 98.88 118 LEU A C 1
ATOM 833 O O . LEU A 1 118 ? -0.626 4.692 7.304 1.00 98.88 118 LEU A O 1
ATOM 837 N N . LEU A 1 119 ? -0.672 5.068 9.524 1.00 98.81 119 LEU A N 1
ATOM 838 C CA . LEU A 1 119 ? 0.104 3.899 9.932 1.00 98.81 119 LEU A CA 1
ATOM 839 C C . LEU A 1 119 ? -0.799 2.937 10.709 1.00 98.81 119 LEU A C 1
ATOM 841 O O . LEU A 1 119 ? -1.418 3.314 11.702 1.00 98.81 119 LEU A O 1
ATOM 845 N N . ILE A 1 120 ? -0.866 1.684 10.272 1.00 98.81 120 ILE A N 1
ATOM 846 C CA . ILE A 1 120 ? -1.601 0.613 10.944 1.00 98.81 120 ILE A CA 1
ATOM 847 C C . ILE A 1 120 ? -0.589 -0.439 11.397 1.00 98.81 120 ILE A C 1
ATOM 849 O O . ILE A 1 120 ? 0.035 -1.108 10.574 1.00 98.81 120 ILE A O 1
ATOM 853 N N . SER A 1 121 ? -0.423 -0.561 12.714 1.00 98.19 121 SER A N 1
ATOM 854 C CA . SER A 1 121 ? 0.613 -1.372 13.365 1.00 98.19 121 SER A CA 1
ATOM 855 C C . SER A 1 121 ? -0.019 -2.137 14.525 1.00 98.19 121 SER A C 1
ATOM 857 O O . SER A 1 121 ? -0.062 -1.670 15.661 1.00 98.19 121 SER A O 1
ATOM 859 N N . THR A 1 122 ? -0.615 -3.288 14.232 1.00 97.62 122 THR A N 1
ATOM 860 C CA . THR A 1 122 ? -1.354 -4.090 15.215 1.00 97.62 122 THR A CA 1
ATOM 861 C C . THR A 1 122 ? -1.470 -5.527 14.735 1.00 97.62 122 THR A C 1
ATOM 863 O O . THR A 1 122 ? -1.496 -5.758 13.537 1.00 97.62 122 THR A O 1
ATOM 866 N N . ASN A 1 123 ? -1.632 -6.485 15.643 1.00 96.38 123 ASN A N 1
ATOM 867 C CA . ASN A 1 123 ? -1.975 -7.870 15.305 1.00 96.38 123 ASN A CA 1
ATOM 868 C C . ASN A 1 123 ? -3.495 -8.096 15.152 1.00 96.38 123 ASN A C 1
ATOM 870 O O . ASN A 1 123 ? -3.941 -9.213 14.887 1.00 96.38 123 ASN A O 1
ATOM 874 N N . ASP A 1 124 ? -4.299 -7.047 15.335 1.00 94.69 124 ASP A N 1
ATOM 875 C CA . ASP A 1 124 ? -5.749 -7.087 15.205 1.00 94.69 124 ASP A CA 1
ATOM 876 C C . ASP A 1 124 ? -6.239 -6.846 13.765 1.00 94.69 124 ASP A C 1
ATOM 878 O O . ASP A 1 124 ? -5.526 -6.381 12.869 1.00 94.69 124 ASP A O 1
ATOM 882 N N . LYS A 1 125 ? -7.535 -7.119 13.560 1.00 97.81 125 LYS A N 1
ATOM 883 C CA . LYS A 1 125 ? -8.256 -6.729 12.344 1.00 97.81 125 LYS A CA 1
ATOM 884 C C . LYS A 1 125 ? -8.596 -5.240 12.361 1.00 97.81 125 LYS A C 1
ATOM 886 O O . LYS A 1 125 ? -9.177 -4.753 13.334 1.00 97.81 125 LYS A O 1
ATOM 891 N N . VAL A 1 126 ? -8.330 -4.559 11.251 1.00 98.88 126 VAL A N 1
ATOM 892 C CA . VAL A 1 126 ? -8.699 -3.155 11.031 1.00 98.88 126 VAL A CA 1
ATOM 893 C C . VAL A 1 126 ? -9.569 -3.043 9.782 1.00 98.88 126 VAL A C 1
ATOM 895 O O . VAL A 1 126 ? -9.316 -3.711 8.784 1.00 98.88 126 VAL A O 1
ATOM 898 N N . GLU A 1 127 ? -10.609 -2.219 9.828 1.00 98.88 127 GLU A N 1
ATOM 899 C CA . GLU A 1 127 ? -11.518 -1.972 8.709 1.00 98.88 127 GLU A CA 1
ATOM 900 C C . GLU A 1 127 ? -11.642 -0.468 8.459 1.00 98.88 127 GLU A C 1
ATOM 902 O O . GLU A 1 127 ? -12.008 0.287 9.357 1.00 98.88 127 GLU A O 1
ATOM 907 N N . ILE A 1 128 ? -11.341 -0.038 7.237 1.00 98.88 128 ILE A N 1
ATOM 908 C CA . ILE A 1 128 ? -11.390 1.358 6.811 1.00 98.88 128 ILE A CA 1
ATOM 909 C C . ILE A 1 128 ? -12.284 1.454 5.573 1.00 98.88 128 ILE A C 1
ATOM 911 O O . ILE A 1 128 ? -11.950 0.958 4.496 1.00 98.88 128 ILE A O 1
ATOM 915 N N . VAL A 1 129 ? -13.438 2.097 5.717 1.00 98.94 129 VAL A N 1
ATOM 916 C CA . VAL A 1 129 ? -14.435 2.225 4.649 1.00 98.94 129 VAL A CA 1
ATOM 917 C C . VAL A 1 129 ? -14.462 3.656 4.127 1.00 98.94 129 VAL A C 1
ATOM 919 O O . VAL A 1 129 ? -14.616 4.608 4.883 1.00 98.94 129 VAL A O 1
ATOM 922 N N . ASN A 1 130 ? -14.359 3.801 2.812 1.00 98.81 130 ASN A N 1
ATOM 923 C CA . ASN A 1 130 ? -14.395 5.064 2.089 1.00 98.81 130 ASN A CA 1
ATOM 924 C C . ASN A 1 130 ? -13.420 6.138 2.631 1.00 98.81 130 ASN A C 1
ATOM 926 O O . ASN A 1 130 ? -13.844 7.265 2.893 1.00 98.81 130 ASN A O 1
ATOM 930 N N . PRO A 1 131 ? -12.124 5.823 2.838 1.00 98.88 131 PRO A N 1
ATOM 931 C CA . PRO A 1 131 ? -11.180 6.812 3.345 1.00 98.88 131 PRO A CA 1
ATOM 932 C C . PRO A 1 131 ? -10.848 7.884 2.304 1.00 98.88 131 PRO A C 1
ATOM 934 O O . PRO A 1 131 ? -10.858 7.628 1.100 1.00 98.88 131 PRO A O 1
ATOM 937 N N . THR A 1 132 ? -10.448 9.062 2.777 1.00 98.88 132 THR A N 1
ATOM 938 C CA . THR A 1 132 ? -9.718 10.052 1.974 1.00 98.88 132 THR A CA 1
ATOM 939 C C . THR A 1 132 ? -8.303 10.192 2.526 1.00 98.88 132 THR A C 1
ATOM 941 O O . THR A 1 132 ? -8.118 10.714 3.621 1.00 98.88 132 THR A O 1
ATOM 944 N N . VAL A 1 133 ? -7.292 9.729 1.789 1.00 98.94 133 VAL A N 1
ATOM 945 C CA . VAL A 1 133 ? -5.883 9.785 2.216 1.00 98.94 133 VAL A CA 1
ATOM 946 C C . VAL A 1 133 ? -5.082 10.707 1.298 1.00 98.94 133 VAL A C 1
ATOM 948 O O . VAL A 1 133 ? -5.155 10.572 0.073 1.00 98.94 133 VAL A O 1
ATOM 951 N N . SER A 1 134 ? -4.287 11.620 1.864 1.00 98.75 134 SER A N 1
ATOM 952 C CA . SER A 1 134 ? -3.364 12.476 1.106 1.00 98.75 134 SER A CA 1
ATOM 953 C C . SER A 1 134 ? -1.961 12.549 1.718 1.00 98.75 134 SER A C 1
ATOM 955 O O . SER A 1 134 ? -1.777 12.762 2.916 1.00 98.75 134 SER A O 1
ATOM 957 N N . LYS A 1 135 ? -0.937 12.383 0.878 1.00 98.62 135 LYS A N 1
ATOM 958 C CA . LYS A 1 135 ? 0.472 12.387 1.292 1.00 98.62 135 LYS A CA 1
ATOM 959 C C . LYS A 1 135 ? 1.321 13.246 0.359 1.00 98.62 135 LYS A C 1
ATOM 961 O O . LYS A 1 135 ? 1.481 12.894 -0.807 1.00 98.62 135 LYS A O 1
ATOM 966 N N . SER A 1 136 ? 1.889 14.343 0.861 1.00 98.44 136 SER A N 1
ATOM 967 C CA . SER A 1 136 ? 2.634 15.304 0.024 1.00 98.44 136 SER A CA 1
ATOM 968 C C . SER A 1 136 ? 4.081 15.572 0.445 1.00 98.44 136 SER A C 1
ATOM 970 O O . SER A 1 136 ? 4.803 16.208 -0.312 1.00 98.44 136 SER A O 1
ATOM 972 N N . GLY A 1 137 ? 4.514 15.115 1.625 1.00 97.88 137 GLY A N 1
ATOM 973 C CA . GLY A 1 137 ? 5.914 15.238 2.055 1.00 97.88 137 GLY A CA 1
ATOM 974 C C . GLY A 1 137 ? 6.791 14.149 1.444 1.00 97.88 137 GLY A C 1
ATOM 975 O O . GLY A 1 137 ? 6.451 12.974 1.579 1.00 97.88 137 GLY A O 1
ATOM 976 N N . ASP A 1 138 ? 7.896 14.518 0.804 1.00 96.50 138 ASP A N 1
ATOM 977 C CA . ASP A 1 138 ? 8.848 13.563 0.228 1.00 96.50 138 ASP A CA 1
ATOM 978 C C . ASP A 1 138 ? 9.480 12.662 1.293 1.00 96.50 138 ASP A C 1
ATOM 980 O O . ASP A 1 138 ? 9.505 12.992 2.478 1.00 96.50 138 ASP A O 1
ATOM 984 N N . SER A 1 139 ? 9.987 11.509 0.868 1.00 91.56 139 SER A N 1
ATOM 985 C CA . SER A 1 139 ? 10.913 10.737 1.690 1.00 91.56 139 SER A CA 1
ATOM 986 C C . SER A 1 139 ? 12.304 11.358 1.599 1.00 91.56 139 SER A C 1
ATOM 988 O O . SER A 1 139 ? 12.679 11.876 0.546 1.00 91.56 139 SER A O 1
ATOM 990 N N . ASN A 1 140 ? 13.121 11.210 2.643 1.00 88.19 140 ASN A N 1
ATOM 991 C CA . ASN A 1 140 ? 14.559 11.479 2.527 1.00 88.19 140 ASN A CA 1
ATOM 992 C C . ASN A 1 140 ? 15.285 10.468 1.613 1.00 88.19 140 ASN A C 1
ATOM 994 O O . ASN A 1 140 ? 16.482 10.601 1.354 1.00 88.19 140 ASN A O 1
ATOM 998 N N . GLY A 1 141 ? 14.554 9.484 1.084 1.00 71.50 141 GLY A N 1
ATOM 999 C CA . GLY A 1 141 ? 15.006 8.566 0.054 1.00 71.50 141 GLY A CA 1
ATOM 1000 C C . GLY A 1 141 ? 15.709 7.332 0.609 1.00 71.50 141 GLY A C 1
ATOM 1001 O O . GLY A 1 141 ? 15.653 7.010 1.795 1.00 71.50 141 GLY A O 1
ATOM 1002 N N . GLY A 1 142 ? 16.362 6.613 -0.302 1.00 77.12 142 GLY A N 1
ATOM 1003 C CA . GLY A 1 142 ? 17.113 5.402 -0.000 1.00 77.12 142 GLY A CA 1
ATOM 1004 C C . GLY A 1 142 ? 16.255 4.143 0.112 1.00 77.12 142 GLY A C 1
ATOM 1005 O O . GLY A 1 142 ? 15.149 4.033 -0.425 1.00 77.12 142 GLY A O 1
ATOM 1006 N N . ASP A 1 143 ? 16.821 3.164 0.801 1.00 80.69 143 ASP A N 1
ATOM 1007 C CA . ASP A 1 143 ? 16.295 1.806 0.887 1.00 80.69 143 ASP A CA 1
ATOM 1008 C C . ASP A 1 143 ? 14.984 1.734 1.695 1.00 80.69 143 ASP A C 1
ATOM 1010 O O . ASP A 1 143 ? 14.147 0.868 1.446 1.00 80.69 143 ASP A O 1
ATOM 1014 N N . ASN A 1 144 ? 14.746 2.671 2.620 1.00 84.12 144 ASN A N 1
ATOM 1015 C CA . ASN A 1 144 ? 13.666 2.539 3.599 1.00 84.12 144 ASN A CA 1
ATOM 1016 C C . ASN A 1 144 ? 12.261 2.672 3.014 1.00 84.12 144 ASN A C 1
ATOM 1018 O O . ASN A 1 144 ? 11.391 1.844 3.295 1.00 84.12 144 ASN A O 1
ATOM 1022 N N . CYS A 1 145 ? 12.035 3.676 2.172 1.00 79.56 145 CYS A N 1
ATOM 1023 C CA . CYS A 1 145 ? 10.737 3.864 1.531 1.00 79.56 145 CYS A CA 1
ATOM 1024 C C . CYS A 1 145 ? 10.458 2.817 0.442 1.00 79.56 145 CYS A C 1
ATOM 1026 O O . CYS A 1 145 ? 9.306 2.455 0.199 1.00 79.56 145 CYS A O 1
ATOM 1028 N N . ASN A 1 146 ? 11.516 2.274 -0.167 1.00 83.25 146 ASN A N 1
ATOM 1029 C CA . ASN A 1 146 ? 11.408 1.253 -1.202 1.00 83.25 146 ASN A CA 1
ATOM 1030 C C . ASN A 1 146 ? 11.206 -0.156 -0.635 1.00 83.25 146 ASN A C 1
ATOM 1032 O O . ASN A 1 146 ? 10.506 -0.948 -1.250 1.00 83.25 146 ASN A O 1
ATOM 1036 N N . PHE A 1 147 ? 11.796 -0.502 0.510 1.00 88.69 147 PHE A N 1
ATOM 1037 C CA . PHE A 1 147 ? 11.805 -1.897 0.976 1.00 88.69 147 PHE A CA 1
ATOM 1038 C C . PHE A 1 147 ? 10.999 -2.135 2.246 1.00 88.69 147 PHE A C 1
ATOM 1040 O O . PHE A 1 147 ? 10.588 -3.266 2.498 1.00 88.69 147 PHE A O 1
ATOM 1047 N N . TYR A 1 148 ? 10.748 -1.085 3.026 1.00 92.62 148 TYR A N 1
ATOM 1048 C CA . TYR A 1 148 ? 10.189 -1.216 4.369 1.00 92.62 148 TYR A CA 1
ATOM 1049 C C . TYR A 1 148 ? 8.937 -0.352 4.592 1.00 92.62 148 TYR A C 1
ATOM 1051 O O . TYR A 1 148 ? 8.331 -0.391 5.656 1.00 92.62 148 TYR A O 1
ATOM 1059 N N . GLY A 1 149 ? 8.504 0.393 3.571 1.00 92.81 149 GLY A N 1
ATOM 1060 C CA . GLY A 1 149 ? 7.219 1.092 3.554 1.00 92.81 149 GLY A CA 1
ATOM 1061 C C . GLY A 1 149 ? 7.189 2.449 4.249 1.00 92.81 149 GLY A C 1
ATOM 1062 O O . GLY A 1 149 ? 6.128 3.073 4.308 1.00 92.81 149 GLY A O 1
ATOM 1063 N N . LEU A 1 150 ? 8.340 2.941 4.721 1.00 94.56 150 LEU A N 1
ATOM 1064 C CA . LEU A 1 150 ? 8.471 4.302 5.241 1.00 94.56 150 LEU A CA 1
ATOM 1065 C C . LEU A 1 150 ? 7.940 5.319 4.214 1.00 94.56 150 LEU A C 1
ATOM 1067 O O . LEU A 1 150 ? 8.163 5.164 3.015 1.00 94.56 150 LEU A O 1
ATOM 1071 N N . ASN A 1 151 ? 7.264 6.368 4.685 1.00 97.56 151 ASN A N 1
ATOM 1072 C CA . ASN A 1 151 ? 6.692 7.446 3.866 1.00 97.56 151 ASN A CA 1
ATOM 1073 C C . ASN A 1 151 ? 5.475 7.092 2.979 1.00 97.56 151 ASN A C 1
ATOM 1075 O O . ASN A 1 151 ? 4.967 7.980 2.290 1.00 97.56 151 ASN A O 1
ATOM 1079 N N . ALA A 1 152 ? 4.978 5.850 2.979 1.00 98.19 152 ALA A N 1
ATOM 1080 C CA . ALA A 1 152 ? 3.765 5.492 2.234 1.00 98.19 152 ALA A CA 1
ATOM 1081 C C . ALA A 1 152 ? 2.550 6.335 2.672 1.00 98.19 152 ALA A C 1
ATOM 1083 O O . ALA A 1 152 ? 2.467 6.789 3.809 1.00 98.19 152 ALA A O 1
ATOM 1084 N N . ALA A 1 153 ? 1.567 6.548 1.794 1.00 98.81 153 ALA A N 1
ATOM 1085 C CA . ALA A 1 153 ? 0.338 7.226 2.204 1.00 98.81 153 ALA A CA 1
ATOM 1086 C C . ALA A 1 153 ? -0.417 6.383 3.249 1.00 98.81 153 ALA A C 1
ATOM 1088 O O . ALA A 1 153 ? -0.830 6.913 4.283 1.00 98.81 153 ALA A O 1
ATOM 1089 N N . VAL A 1 154 ? -0.508 5.069 3.018 1.00 98.94 154 VAL A N 1
ATOM 1090 C CA . VAL A 1 154 ? -0.952 4.078 4.005 1.00 98.94 154 VAL A CA 1
ATOM 1091 C C . VAL A 1 154 ? 0.116 2.998 4.168 1.00 98.94 154 VAL A C 1
ATOM 1093 O O . VAL A 1 154 ? 0.457 2.328 3.194 1.00 98.94 154 VAL A O 1
ATOM 1096 N N . LEU A 1 155 ? 0.598 2.794 5.394 1.00 98.81 155 LEU A N 1
ATOM 1097 C CA . LEU A 1 155 ? 1.480 1.683 5.756 1.00 98.81 155 LEU A CA 1
ATOM 1098 C C . LEU A 1 155 ? 0.751 0.717 6.693 1.00 98.81 155 LEU A C 1
ATOM 1100 O O . LEU A 1 155 ? 0.216 1.135 7.719 1.00 98.81 155 LEU A O 1
ATOM 1104 N N . VAL A 1 156 ? 0.768 -0.572 6.357 1.00 98.88 156 VAL A N 1
ATOM 1105 C CA . VAL A 1 156 ? 0.252 -1.666 7.190 1.00 98.88 156 VAL A CA 1
ATOM 1106 C C . VAL A 1 156 ? 1.395 -2.629 7.517 1.00 98.88 156 VAL A C 1
ATOM 1108 O O . VAL A 1 156 ? 2.119 -3.048 6.609 1.00 98.88 156 VAL A O 1
ATOM 1111 N N . LYS A 1 157 ? 1.566 -2.957 8.804 1.00 97.88 157 LYS A N 1
ATOM 1112 C CA . LYS A 1 157 ? 2.628 -3.838 9.329 1.00 97.88 157 LYS A CA 1
ATOM 1113 C C . LYS A 1 157 ? 2.221 -4.527 10.646 1.00 97.88 157 LYS A C 1
ATOM 1115 O O . LYS A 1 157 ? 1.120 -4.307 11.154 1.00 97.88 157 LYS A O 1
ATOM 1120 N N . ASP A 1 158 ? 3.139 -5.313 11.212 1.00 96.62 158 ASP A N 1
ATOM 1121 C CA . ASP A 1 158 ? 3.049 -5.980 12.526 1.00 96.62 158 ASP A CA 1
ATOM 1122 C C . ASP A 1 158 ? 1.913 -6.999 12.659 1.00 96.62 158 ASP A C 1
ATOM 1124 O O . ASP A 1 158 ? 1.255 -7.108 13.695 1.00 96.62 158 ASP A O 1
ATOM 1128 N N . GLY A 1 159 ? 1.693 -7.768 11.596 1.00 97.62 159 GLY A N 1
ATOM 1129 C CA . GLY A 1 159 ? 0.720 -8.856 11.562 1.00 97.62 159 GLY A CA 1
ATOM 1130 C C . GLY A 1 159 ? -0.725 -8.402 11.352 1.00 97.62 159 GLY A C 1
ATOM 1131 O O . GLY A 1 159 ? -1.642 -9.219 11.468 1.00 97.62 159 GLY A O 1
ATOM 1132 N N . SER A 1 160 ? -0.960 -7.125 11.033 1.00 98.50 160 SER A N 1
ATOM 1133 C CA . SER A 1 160 ? -2.320 -6.605 10.868 1.00 98.50 160 SER A CA 1
ATOM 1134 C C . SER A 1 160 ? -3.032 -7.270 9.700 1.00 98.50 160 SER A C 1
ATOM 1136 O O . SER A 1 160 ? -2.469 -7.427 8.619 1.00 98.50 160 SER A O 1
ATOM 1138 N N . THR A 1 161 ? -4.314 -7.587 9.883 1.00 98.69 161 THR A N 1
ATOM 1139 C CA . THR A 1 161 ? -5.222 -7.843 8.759 1.00 98.69 161 THR A CA 1
ATOM 1140 C C . THR A 1 161 ? -6.099 -6.616 8.555 1.00 98.69 161 THR A C 1
ATOM 1142 O O . THR A 1 161 ? -7.098 -6.431 9.253 1.00 98.69 161 THR A O 1
ATOM 1145 N N . THR A 1 162 ? -5.734 -5.778 7.590 1.00 98.88 162 THR A N 1
ATOM 1146 C CA . THR A 1 162 ? -6.439 -4.531 7.291 1.00 98.88 162 THR A CA 1
ATOM 1147 C C . THR A 1 162 ? -7.313 -4.686 6.052 1.00 98.88 162 THR A C 1
ATOM 1149 O O . THR A 1 162 ? -6.836 -5.097 4.998 1.00 98.88 162 THR A O 1
ATOM 1152 N N . THR A 1 163 ? -8.590 -4.321 6.163 1.00 98.94 163 THR A N 1
ATOM 1153 C CA . THR A 1 163 ? -9.528 -4.227 5.039 1.00 98.94 163 THR A CA 1
ATOM 1154 C C . THR A 1 163 ? -9.787 -2.764 4.690 1.00 98.94 163 THR A C 1
ATOM 1156 O O . THR A 1 163 ? -10.215 -2.000 5.550 1.00 98.94 163 THR A O 1
ATOM 1159 N N . ILE A 1 164 ? -9.559 -2.376 3.435 1.00 98.94 164 ILE A N 1
ATOM 1160 C CA . ILE A 1 164 ? -9.836 -1.041 2.893 1.00 98.94 164 ILE A CA 1
ATOM 1161 C C . ILE A 1 164 ? -10.866 -1.185 1.772 1.00 98.94 164 ILE A C 1
ATOM 1163 O O . ILE A 1 164 ? -10.656 -1.941 0.828 1.00 98.94 164 ILE A O 1
ATOM 1167 N N . THR A 1 165 ? -11.996 -0.486 1.860 1.00 98.94 165 THR A N 1
ATOM 1168 C CA . THR A 1 165 ? -13.050 -0.568 0.831 1.00 98.94 165 THR A CA 1
ATOM 1169 C C . THR A 1 165 ? -13.483 0.815 0.381 1.00 98.94 165 THR A C 1
ATOM 1171 O O . THR A 1 165 ? -13.897 1.618 1.210 1.00 98.94 165 THR A O 1
ATOM 1174 N N . GLY A 1 166 ? -13.469 1.088 -0.923 1.00 98.81 166 GLY A N 1
ATOM 1175 C CA . GLY A 1 166 ? -13.883 2.383 -1.466 1.00 98.81 166 GLY A CA 1
ATOM 1176 C C . GLY A 1 166 ? -12.824 3.473 -1.287 1.00 98.81 166 GLY A C 1
ATOM 1177 O O . GLY A 1 166 ? -11.657 3.192 -1.011 1.00 98.81 166 GLY A O 1
ATOM 1178 N N . GLY A 1 167 ? -13.249 4.732 -1.388 1.00 98.81 167 GLY A N 1
ATOM 1179 C CA . GLY A 1 167 ? -12.426 5.892 -1.056 1.00 98.81 167 GLY A CA 1
ATOM 1180 C C . GLY A 1 167 ? -11.337 6.236 -2.071 1.00 98.81 167 GLY A C 1
ATOM 1181 O O . GLY A 1 167 ? -11.233 5.662 -3.159 1.00 98.81 167 GLY A O 1
ATOM 1182 N N . THR A 1 168 ? -10.526 7.220 -1.692 1.00 98.88 168 THR A N 1
ATOM 1183 C CA . THR A 1 168 ? -9.455 7.785 -2.514 1.00 98.88 168 THR A CA 1
ATOM 1184 C C . THR A 1 168 ? -8.167 7.904 -1.716 1.00 98.88 168 THR A C 1
ATOM 1186 O O . THR A 1 168 ? -8.159 8.477 -0.626 1.00 98.88 168 THR A O 1
ATOM 1189 N N . ILE A 1 169 ? -7.066 7.432 -2.288 1.00 98.94 169 ILE A N 1
ATOM 1190 C CA . ILE A 1 169 ? -5.721 7.546 -1.727 1.00 98.94 169 ILE A CA 1
ATOM 1191 C C . ILE A 1 169 ? -4.858 8.286 -2.741 1.00 98.94 169 ILE A C 1
ATOM 1193 O O . ILE A 1 169 ? -4.786 7.906 -3.907 1.00 98.94 169 ILE A O 1
ATOM 1197 N N . SER A 1 170 ? -4.217 9.366 -2.312 1.00 98.81 170 SER A N 1
ATOM 1198 C CA . SER A 1 170 ? -3.414 10.215 -3.186 1.00 98.81 170 SER A CA 1
ATOM 1199 C C . SER A 1 170 ? -2.049 10.506 -2.585 1.00 98.81 170 SER A C 1
ATOM 1201 O O . SER A 1 170 ? -1.928 10.785 -1.389 1.00 98.81 170 SER A O 1
ATOM 1203 N N . SER A 1 171 ? -1.013 10.483 -3.418 1.00 98.56 171 SER A N 1
ATOM 1204 C CA . SER A 1 171 ? 0.295 10.987 -3.032 1.00 98.56 171 SER A CA 1
ATOM 1205 C C . SER A 1 171 ? 0.979 11.765 -4.144 1.00 98.56 171 SER A C 1
ATOM 1207 O O . SER A 1 171 ? 1.034 11.325 -5.288 1.00 98.56 171 SER A O 1
ATOM 1209 N N . SER A 1 172 ? 1.542 12.917 -3.794 1.00 98.44 172 SER A N 1
ATOM 1210 C CA . SER A 1 172 ? 2.404 13.696 -4.685 1.00 98.44 172 SER A CA 1
ATOM 1211 C C . SER A 1 172 ? 3.887 13.597 -4.331 1.00 98.44 172 SER A C 1
ATOM 1213 O O . SER A 1 172 ? 4.698 14.285 -4.941 1.00 98.44 172 SER A O 1
ATOM 1215 N N . ALA A 1 173 ? 4.227 12.787 -3.328 1.00 97.81 173 ALA A N 1
ATOM 1216 C CA . ALA A 1 173 ? 5.547 12.731 -2.723 1.00 97.81 173 ALA A CA 1
ATOM 1217 C C . ALA A 1 173 ? 6.438 11.651 -3.348 1.00 97.81 173 ALA A C 1
ATOM 1219 O O . ALA A 1 173 ? 5.994 10.542 -3.654 1.00 97.81 173 ALA A O 1
ATOM 1220 N N . SER A 1 174 ? 7.722 11.960 -3.483 1.00 97.06 174 SER A N 1
ATOM 1221 C CA . SER A 1 174 ? 8.757 11.012 -3.887 1.00 97.06 174 SER A CA 1
ATOM 1222 C C . SER A 1 174 ? 8.944 9.940 -2.812 1.00 97.06 174 SER A C 1
ATOM 1224 O O . SER A 1 174 ? 8.981 10.230 -1.613 1.00 97.06 174 SER A O 1
ATOM 1226 N N . GLY A 1 175 ? 9.030 8.680 -3.238 1.00 96.19 175 GLY A N 1
ATOM 1227 C CA . GLY A 1 175 ? 9.121 7.517 -2.353 1.00 96.19 175 GLY A CA 1
ATOM 1228 C C . GLY A 1 175 ? 7.864 7.250 -1.515 1.00 96.19 175 GLY A C 1
ATOM 1229 O O . GLY A 1 175 ? 7.945 6.545 -0.519 1.00 96.19 175 GLY A O 1
ATOM 1230 N N . ALA A 1 176 ? 6.704 7.817 -1.854 1.00 97.50 176 ALA A N 1
ATOM 1231 C CA . ALA A 1 176 ? 5.476 7.640 -1.076 1.00 97.50 176 ALA A CA 1
ATOM 1232 C C . ALA A 1 176 ? 4.471 6.734 -1.791 1.00 97.50 176 ALA A C 1
ATOM 1234 O O . ALA A 1 176 ? 3.576 7.223 -2.473 1.00 97.50 176 ALA A O 1
ATOM 1235 N N . ASN A 1 177 ? 4.603 5.414 -1.666 1.00 97.81 177 ASN A N 1
ATOM 1236 C CA . ASN A 1 177 ? 3.639 4.479 -2.263 1.00 97.81 177 ASN A CA 1
ATOM 1237 C C . ASN A 1 177 ? 2.206 4.747 -1.763 1.00 97.81 177 ASN A C 1
ATOM 1239 O O . ASN A 1 177 ? 2.020 5.179 -0.625 1.00 97.81 177 ASN A O 1
ATOM 1243 N N . GLY A 1 178 ? 1.190 4.468 -2.582 1.00 98.69 178 GLY A N 1
ATOM 1244 C CA . GLY A 1 178 ? -0.211 4.650 -2.191 1.00 98.69 178 GLY A CA 1
ATOM 1245 C C . GLY A 1 178 ? -0.591 3.788 -0.984 1.00 98.69 178 GLY A C 1
ATOM 1246 O O . GLY A 1 178 ? -0.969 4.309 0.064 1.00 98.69 178 GLY A O 1
ATOM 1247 N N . VAL A 1 179 ? -0.450 2.468 -1.107 1.00 98.88 179 VAL A N 1
ATOM 1248 C CA . VAL A 1 179 ? -0.661 1.519 -0.001 1.00 98.88 179 VAL A CA 1
ATOM 1249 C C . VAL A 1 179 ? 0.500 0.541 0.059 1.00 98.88 179 VAL A C 1
ATOM 1251 O O . VAL A 1 179 ? 0.853 -0.055 -0.956 1.00 98.88 179 VAL A O 1
ATOM 1254 N N . PHE A 1 180 ? 1.070 0.355 1.246 1.00 98.69 180 PHE A N 1
ATOM 1255 C CA . PHE A 1 180 ? 2.195 -0.540 1.474 1.00 98.69 180 PHE A CA 1
ATOM 1256 C C . PHE A 1 180 ? 1.840 -1.613 2.511 1.00 98.69 180 PHE A C 1
ATOM 1258 O O . PHE A 1 180 ? 1.462 -1.290 3.636 1.00 98.69 180 PHE A O 1
ATOM 1265 N N . SER A 1 181 ? 1.998 -2.885 2.140 1.00 98.50 181 SER A N 1
ATOM 1266 C CA . SER A 1 181 ? 1.889 -4.041 3.036 1.00 98.50 181 SER A CA 1
ATOM 1267 C C . SER A 1 181 ? 3.278 -4.602 3.328 1.00 98.50 181 SER A C 1
ATOM 1269 O O . SER A 1 181 ? 3.905 -5.195 2.444 1.00 98.50 181 SER A O 1
ATOM 1271 N N . TYR A 1 182 ? 3.767 -4.424 4.556 1.00 97.56 182 TYR A N 1
ATOM 1272 C CA . TYR A 1 182 ? 5.095 -4.881 4.961 1.00 97.56 182 TYR A CA 1
ATOM 1273 C C . TYR A 1 182 ? 5.020 -6.033 5.967 1.00 97.56 182 TYR A C 1
ATOM 1275 O O . TYR A 1 182 ? 4.559 -5.848 7.087 1.00 97.56 182 TYR A O 1
ATOM 1283 N N . GLY A 1 183 ? 5.514 -7.212 5.577 1.00 96.75 183 GLY A N 1
ATOM 1284 C CA . GLY A 1 183 ? 5.448 -8.433 6.392 1.00 96.75 183 GLY A CA 1
ATOM 1285 C C . GLY A 1 183 ? 6.597 -8.648 7.382 1.00 96.75 183 GLY A C 1
ATOM 1286 O O . GLY A 1 183 ? 6.710 -9.728 7.950 1.00 96.75 183 GLY A O 1
ATOM 1287 N N . GLY A 1 184 ? 7.508 -7.690 7.564 1.00 94.31 184 GLY A N 1
ATOM 1288 C CA . GLY A 1 184 ? 8.484 -7.756 8.659 1.00 94.31 184 GLY A CA 1
ATOM 1289 C C . GLY A 1 184 ? 9.617 -8.791 8.547 1.00 94.31 184 GLY A C 1
ATOM 1290 O O . GLY A 1 184 ? 10.396 -8.909 9.489 1.00 94.31 184 GLY A O 1
ATOM 1291 N N . ASN A 1 185 ? 9.801 -9.510 7.428 1.00 90.88 185 ASN A N 1
ATOM 1292 C CA . ASN A 1 185 ? 10.869 -10.528 7.317 1.00 90.88 185 ASN A CA 1
ATOM 1293 C C . ASN A 1 185 ? 12.305 -9.967 7.149 1.00 90.88 185 ASN A C 1
ATOM 1295 O O . ASN A 1 185 ? 13.266 -10.727 6.978 1.00 90.88 185 ASN A O 1
ATOM 1299 N N . GLY A 1 186 ? 12.470 -8.639 7.179 1.00 85.88 186 GLY A N 1
ATOM 1300 C CA . GLY A 1 186 ? 13.768 -7.970 7.062 1.00 85.88 186 GLY A CA 1
ATOM 1301 C C . GLY A 1 186 ? 14.365 -7.985 5.654 1.00 85.88 186 GLY A C 1
ATOM 1302 O O . GLY A 1 186 ? 15.585 -7.953 5.516 1.00 85.88 186 GLY A O 1
ATOM 1303 N N . GLY A 1 187 ? 13.533 -8.087 4.615 1.00 83.25 187 GLY A N 1
ATOM 1304 C CA . GLY A 1 187 ? 13.973 -8.065 3.216 1.00 83.25 187 GLY A CA 1
ATOM 1305 C C . GLY A 1 187 ? 14.613 -9.373 2.736 1.00 83.25 187 GLY A C 1
ATOM 1306 O O . GLY A 1 187 ? 15.212 -9.411 1.661 1.00 83.25 187 GLY A O 1
ATOM 1307 N N . LYS A 1 188 ? 14.499 -10.455 3.515 1.00 84.31 188 LYS A N 1
ATOM 1308 C CA . LYS A 1 188 ? 15.066 -11.769 3.185 1.00 84.31 188 LYS A CA 1
ATOM 1309 C C . LYS A 1 188 ? 14.136 -12.512 2.228 1.00 84.31 188 LYS A C 1
ATOM 1311 O O . LYS A 1 188 ? 13.090 -13.008 2.636 1.00 84.31 188 LYS A O 1
ATOM 1316 N N . ASN A 1 189 ? 14.508 -12.587 0.952 1.00 78.56 189 ASN A N 1
ATOM 1317 C CA . ASN A 1 189 ? 13.711 -13.291 -0.057 1.00 78.56 189 ASN A CA 1
ATOM 1318 C C . ASN A 1 189 ? 13.485 -14.761 0.340 1.00 78.56 189 ASN A C 1
ATOM 1320 O O . ASN A 1 189 ? 14.421 -15.445 0.750 1.00 78.56 189 ASN A O 1
ATOM 1324 N N . GLY A 1 190 ? 12.241 -15.232 0.218 1.00 74.56 190 GLY A N 1
ATOM 1325 C CA . GLY A 1 190 ? 11.838 -16.597 0.575 1.00 74.56 190 GLY A CA 1
ATOM 1326 C C . GLY A 1 190 ? 11.594 -16.836 2.071 1.00 74.56 190 GLY A C 1
ATOM 1327 O O . GLY A 1 190 ? 11.146 -17.920 2.436 1.00 74.56 190 GLY A O 1
ATOM 1328 N N . ALA A 1 191 ? 11.853 -15.855 2.943 1.00 84.00 191 ALA A N 1
ATOM 1329 C CA . ALA A 1 191 ? 11.483 -15.949 4.352 1.00 84.00 191 ALA A CA 1
ATOM 1330 C C . ALA A 1 191 ? 9.997 -15.618 4.554 1.00 84.00 191 ALA A C 1
ATOM 1332 O O . ALA A 1 191 ? 9.468 -14.684 3.948 1.00 84.00 191 ALA A O 1
ATOM 1333 N N . THR A 1 192 ? 9.331 -16.344 5.451 1.00 89.56 192 THR A N 1
ATOM 1334 C CA . THR A 1 192 ? 7.941 -16.060 5.825 1.00 89.56 192 THR A CA 1
ATOM 1335 C C . THR A 1 192 ? 7.836 -14.684 6.487 1.00 89.56 192 THR A C 1
ATOM 1337 O O . THR A 1 192 ? 8.670 -14.335 7.324 1.00 89.56 192 THR A O 1
ATOM 1340 N N . GLY A 1 193 ? 6.818 -13.907 6.111 1.00 94.75 193 GLY A N 1
ATOM 1341 C CA . GLY A 1 193 ? 6.438 -12.692 6.832 1.00 94.75 193 GLY A CA 1
ATOM 1342 C C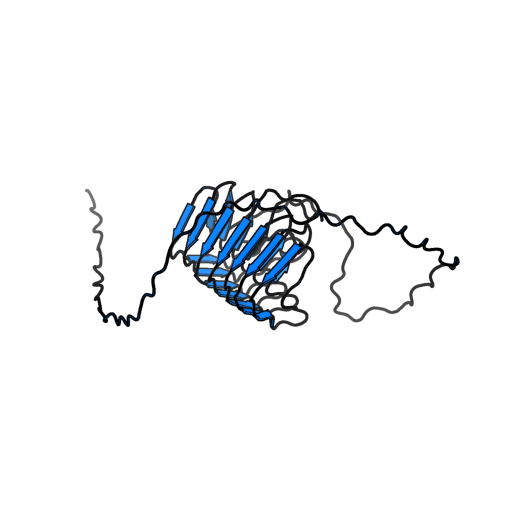 . GLY A 1 193 ? 5.672 -12.987 8.127 1.00 94.75 193 GLY A C 1
ATOM 1343 O O . GLY A 1 193 ? 5.371 -14.133 8.455 1.00 94.75 193 GLY A O 1
ATOM 1344 N N . ASP A 1 194 ? 5.313 -11.929 8.842 1.00 96.00 194 ASP A N 1
ATOM 1345 C CA . ASP A 1 194 ? 4.546 -11.930 10.093 1.00 96.00 194 ASP A CA 1
ATOM 1346 C C . ASP A 1 194 ? 3.028 -12.131 9.901 1.00 96.00 194 ASP A C 1
ATOM 1348 O O . ASP A 1 194 ? 2.275 -12.165 10.873 1.00 96.00 194 ASP A O 1
ATOM 1352 N N . GLY A 1 195 ? 2.569 -12.275 8.654 1.00 97.12 195 GLY A N 1
ATOM 1353 C CA . GLY A 1 195 ? 1.155 -12.417 8.304 1.00 97.12 195 GLY A CA 1
ATOM 1354 C C . GLY A 1 195 ? 0.431 -11.100 8.007 1.00 97.12 195 GLY A C 1
ATOM 1355 O O . GLY A 1 195 ? -0.774 -11.133 7.744 1.00 97.12 195 GLY A O 1
ATOM 1356 N N . THR A 1 196 ? 1.136 -9.961 7.991 1.00 98.56 196 THR A N 1
ATOM 1357 C CA . THR A 1 196 ? 0.572 -8.667 7.583 1.00 98.56 196 THR A CA 1
ATOM 1358 C C . THR A 1 196 ? -0.135 -8.793 6.237 1.00 98.56 196 THR A C 1
ATOM 1360 O O . THR A 1 196 ? 0.465 -9.169 5.226 1.00 98.56 196 THR A O 1
ATOM 1363 N N . THR A 1 197 ? -1.427 -8.472 6.239 1.00 98.81 197 THR A N 1
ATOM 1364 C CA . THR A 1 197 ? -2.327 -8.644 5.107 1.00 98.81 197 THR A CA 1
ATOM 1365 C C . THR A 1 197 ? -3.133 -7.375 4.861 1.00 98.81 197 THR A C 1
ATOM 1367 O O . THR A 1 197 ? -3.914 -6.945 5.712 1.00 98.81 197 THR A O 1
ATOM 1370 N N . VAL A 1 198 ? -3.026 -6.834 3.651 1.00 98.94 198 VAL A N 1
ATOM 1371 C CA . VAL A 1 198 ? -3.926 -5.806 3.124 1.00 98.94 198 VAL A CA 1
ATOM 1372 C C . VAL A 1 198 ? -4.962 -6.456 2.213 1.00 98.94 198 VAL A C 1
ATOM 1374 O O . VAL A 1 198 ? -4.622 -7.130 1.244 1.00 98.94 198 VAL A O 1
ATOM 1377 N N . ILE A 1 199 ? -6.239 -6.230 2.503 1.00 98.94 199 ILE A N 1
ATOM 1378 C CA . ILE A 1 199 ? -7.374 -6.584 1.649 1.00 98.94 199 ILE A CA 1
ATOM 1379 C C . ILE A 1 199 ? -7.985 -5.270 1.175 1.00 98.94 199 ILE A C 1
ATOM 1381 O O . ILE A 1 199 ? -8.573 -4.548 1.972 1.00 98.94 199 ILE A O 1
ATOM 1385 N N . ILE A 1 200 ? -7.830 -4.923 -0.097 1.00 98.94 200 ILE A N 1
ATOM 1386 C CA . ILE A 1 200 ? -8.254 -3.623 -0.624 1.00 98.94 200 ILE A CA 1
ATOM 1387 C C . ILE A 1 200 ? -9.193 -3.791 -1.813 1.00 98.94 200 ILE A C 1
ATOM 1389 O O . ILE A 1 200 ? -8.937 -4.602 -2.703 1.00 98.94 200 ILE A O 1
ATOM 1393 N N . SER A 1 201 ? -10.293 -3.038 -1.846 1.00 98.94 201 SER A N 1
ATOM 1394 C CA . SER A 1 201 ? -11.231 -3.112 -2.964 1.00 98.94 201 SER A CA 1
ATOM 1395 C C . SER A 1 201 ? -11.915 -1.797 -3.302 1.00 98.94 201 SER A C 1
ATOM 1397 O O . SER A 1 201 ? -12.193 -0.990 -2.417 1.00 98.94 201 SER A O 1
ATOM 1399 N N . ASN A 1 202 ? -12.253 -1.609 -4.581 1.00 98.88 202 ASN A N 1
ATOM 1400 C CA . ASN A 1 202 ? -13.032 -0.461 -5.065 1.00 98.88 202 ASN A CA 1
ATOM 1401 C C . ASN A 1 202 ? -12.416 0.908 -4.713 1.00 98.88 202 ASN A C 1
ATOM 1403 O O . ASN A 1 202 ? -13.133 1.898 -4.580 1.00 98.88 202 ASN A O 1
ATOM 1407 N N . THR A 1 203 ? -11.099 0.966 -4.514 1.00 98.94 203 THR A N 1
ATOM 1408 C CA . THR A 1 203 ? -10.381 2.174 -4.094 1.00 98.94 203 THR A CA 1
ATOM 1409 C C . THR A 1 203 ? -9.686 2.810 -5.285 1.00 98.94 203 THR A C 1
ATOM 1411 O O . THR A 1 203 ? -9.036 2.120 -6.075 1.00 98.94 203 THR A O 1
ATOM 1414 N N . LYS A 1 204 ? -9.769 4.140 -5.376 1.00 98.94 204 LYS A N 1
ATOM 1415 C CA . LYS A 1 204 ? -8.966 4.915 -6.320 1.00 98.94 204 LYS A CA 1
ATOM 1416 C C . LYS A 1 204 ? -7.628 5.292 -5.690 1.00 98.94 204 LYS A C 1
ATOM 1418 O O . LYS A 1 204 ? -7.610 5.887 -4.613 1.00 98.94 204 LYS A O 1
ATOM 1423 N N . ILE A 1 205 ? -6.523 5.001 -6.369 1.00 98.94 205 ILE A N 1
ATOM 1424 C CA . ILE A 1 205 ? -5.169 5.346 -5.928 1.00 98.94 205 ILE A CA 1
ATOM 1425 C C . ILE A 1 205 ? -4.489 6.195 -7.001 1.00 98.94 205 ILE A C 1
ATOM 1427 O O . ILE A 1 205 ? -4.458 5.836 -8.175 1.00 98.94 205 ILE A O 1
ATOM 1431 N N . THR A 1 206 ? -3.933 7.340 -6.616 1.00 98.94 206 THR A N 1
ATOM 1432 C CA . THR A 1 206 ? -3.170 8.194 -7.533 1.00 98.94 206 THR A CA 1
ATOM 1433 C C . THR A 1 206 ? -1.844 8.591 -6.917 1.00 98.94 206 THR A C 1
ATOM 1435 O O . THR A 1 206 ? -1.822 9.197 -5.848 1.00 98.94 206 THR A O 1
ATOM 1438 N N . THR A 1 207 ? -0.743 8.296 -7.603 1.00 98.81 207 THR A N 1
ATOM 1439 C CA . THR A 1 207 ? 0.589 8.707 -7.162 1.00 98.81 207 THR A CA 1
ATOM 1440 C C . THR A 1 207 ? 1.372 9.433 -8.249 1.00 98.81 207 THR A C 1
ATOM 1442 O O . THR A 1 207 ? 1.373 9.018 -9.408 1.00 98.81 207 THR A O 1
ATOM 1445 N N . THR A 1 208 ? 2.053 10.527 -7.895 1.00 98.62 208 THR A N 1
ATOM 1446 C CA . THR A 1 208 ? 2.781 11.342 -8.886 1.00 98.62 208 THR A CA 1
ATOM 1447 C C . THR A 1 208 ? 4.269 11.533 -8.615 1.00 98.62 208 THR A C 1
ATOM 1449 O O . THR A 1 208 ? 4.969 11.979 -9.520 1.00 98.62 208 THR A O 1
ATOM 1452 N N . GLY A 1 209 ? 4.762 11.210 -7.417 1.00 97.75 209 GLY A N 1
ATOM 1453 C CA . GLY A 1 209 ? 6.184 11.333 -7.082 1.00 97.75 209 GLY A CA 1
ATOM 1454 C C . GLY A 1 209 ? 7.048 10.208 -7.662 1.00 97.75 209 GLY A C 1
ATOM 1455 O O . GLY A 1 209 ? 6.556 9.124 -7.988 1.00 97.75 209 GLY A O 1
ATOM 1456 N N . ASP A 1 210 ? 8.352 10.446 -7.776 1.00 96.69 210 ASP A N 1
ATOM 1457 C CA . ASP A 1 210 ? 9.300 9.430 -8.245 1.00 96.69 210 ASP A CA 1
ATOM 1458 C C . ASP A 1 210 ? 9.445 8.299 -7.215 1.00 96.69 210 ASP A C 1
ATOM 1460 O O . ASP A 1 210 ? 9.434 8.530 -6.006 1.00 96.69 210 ASP A O 1
ATOM 1464 N N . GLY A 1 211 ? 9.547 7.053 -7.681 1.00 95.38 211 GLY A N 1
ATOM 1465 C CA . GLY A 1 211 ? 9.614 5.866 -6.823 1.00 95.38 211 GLY A CA 1
ATOM 1466 C C .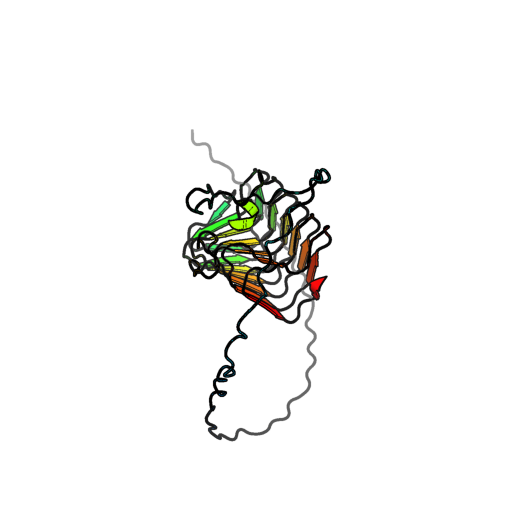 GLY A 1 211 ? 8.340 5.595 -6.011 1.00 95.38 211 GLY A C 1
ATOM 1467 O O . GLY A 1 211 ? 8.373 4.786 -5.087 1.00 95.38 211 GLY A O 1
ATOM 1468 N N . SER A 1 212 ? 7.227 6.259 -6.330 1.00 96.12 212 SER A N 1
ATOM 1469 C CA . SER A 1 212 ? 5.939 6.159 -5.638 1.00 96.12 212 SER A CA 1
ATOM 1470 C C . SER A 1 212 ? 4.969 5.263 -6.417 1.00 96.12 212 SER A C 1
ATOM 1472 O O . SER A 1 212 ? 4.259 5.709 -7.321 1.00 96.12 212 SER A O 1
ATOM 1474 N N . GLY A 1 213 ? 4.948 3.972 -6.088 1.00 97.12 213 GLY A N 1
ATOM 1475 C CA . GLY A 1 213 ? 4.038 2.994 -6.684 1.00 97.12 213 GLY A CA 1
ATOM 1476 C C . GLY A 1 213 ? 2.599 3.090 -6.167 1.00 97.12 213 GLY A C 1
ATOM 1477 O O . GLY A 1 213 ? 2.304 3.799 -5.204 1.00 97.12 213 GLY A O 1
ATOM 1478 N N . GLY A 1 214 ? 1.695 2.349 -6.807 1.00 98.69 214 GLY A N 1
ATOM 1479 C CA . GLY A 1 214 ? 0.287 2.278 -6.407 1.00 98.69 214 GLY A CA 1
ATOM 1480 C C . GLY A 1 214 ? 0.097 1.444 -5.141 1.00 98.69 214 GLY A C 1
ATOM 1481 O O . GLY A 1 214 ? 0.041 1.980 -4.033 1.00 98.69 214 GLY A O 1
ATOM 1482 N N . ILE A 1 215 ? 0.016 0.124 -5.313 1.00 98.81 215 ILE A N 1
ATOM 1483 C CA . ILE A 1 215 ? 0.099 -0.844 -4.212 1.00 98.81 215 ILE A CA 1
ATOM 1484 C C . ILE A 1 215 ? 1.489 -1.467 -4.173 1.00 98.81 215 ILE A C 1
ATOM 1486 O O . ILE A 1 215 ? 2.045 -1.823 -5.215 1.00 98.81 215 ILE A O 1
ATOM 1490 N N . MET A 1 216 ? 2.035 -1.624 -2.971 1.00 98.00 216 MET A N 1
ATOM 1491 C CA . MET A 1 216 ? 3.344 -2.216 -2.762 1.00 98.00 216 MET A CA 1
ATOM 1492 C C . MET A 1 216 ? 3.323 -3.295 -1.683 1.00 98.00 216 MET A C 1
ATOM 1494 O O . MET A 1 216 ? 2.764 -3.097 -0.608 1.00 98.00 216 MET A O 1
ATOM 1498 N N . THR A 1 217 ? 3.935 -4.445 -1.969 1.00 97.81 217 THR A N 1
ATOM 1499 C CA . THR A 1 217 ? 4.080 -5.549 -1.005 1.00 97.81 217 THR A CA 1
ATOM 1500 C C . THR A 1 217 ? 5.541 -5.943 -0.860 1.00 97.81 217 THR A C 1
ATOM 1502 O O . THR A 1 217 ? 6.221 -6.182 -1.856 1.00 97.81 217 THR A O 1
ATOM 1505 N N . ALA A 1 218 ? 6.031 -6.016 0.372 1.00 96.19 218 ALA A N 1
ATOM 1506 C CA . ALA A 1 218 ? 7.407 -6.408 0.654 1.00 96.19 218 ALA A CA 1
ATOM 1507 C C . ALA A 1 218 ? 7.509 -7.132 1.999 1.00 96.19 218 ALA A C 1
ATOM 1509 O O . ALA A 1 218 ? 6.545 -7.215 2.768 1.00 96.19 218 ALA A O 1
ATOM 1510 N N . GLY A 1 219 ? 8.696 -7.651 2.303 1.00 95.44 219 GLY A N 1
ATOM 1511 C CA . GLY A 1 219 ? 8.967 -8.246 3.606 1.00 95.44 219 GLY A CA 1
ATOM 1512 C C . GLY A 1 219 ? 8.170 -9.519 3.908 1.00 95.44 219 GLY A C 1
ATOM 1513 O O . GLY A 1 219 ? 7.980 -9.828 5.080 1.00 95.44 219 GLY A O 1
ATOM 1514 N N . GLY A 1 220 ? 7.655 -10.224 2.895 1.00 96.19 220 GLY A N 1
ATOM 1515 C CA . GLY A 1 220 ? 6.771 -11.377 3.091 1.00 96.19 220 GLY A CA 1
ATOM 1516 C C . GLY A 1 220 ? 5.316 -10.999 3.395 1.00 96.19 220 GLY A C 1
ATOM 1517 O O . GLY A 1 220 ? 4.558 -11.841 3.872 1.00 96.19 220 GLY A O 1
ATOM 1518 N N . GLY A 1 221 ? 4.928 -9.741 3.156 1.00 97.62 221 GLY A N 1
ATOM 1519 C CA . GLY A 1 221 ? 3.553 -9.269 3.318 1.00 97.62 221 GLY A CA 1
ATOM 1520 C C . GLY A 1 221 ? 2.595 -9.857 2.280 1.00 97.62 221 GLY A C 1
ATOM 1521 O O . GLY A 1 221 ? 3.007 -10.469 1.290 1.00 97.62 221 GLY A O 1
ATOM 1522 N N . ILE A 1 222 ? 1.298 -9.646 2.498 1.00 98.56 222 ILE A N 1
ATOM 1523 C CA . ILE A 1 222 ? 0.233 -10.163 1.636 1.00 98.56 222 ILE A CA 1
ATOM 1524 C C . ILE A 1 222 ? -0.671 -9.014 1.189 1.00 98.56 222 ILE A C 1
ATOM 1526 O O . ILE A 1 222 ? -1.202 -8.286 2.022 1.00 98.56 222 ILE A O 1
ATOM 1530 N N . THR A 1 223 ? -0.923 -8.898 -0.113 1.00 98.81 223 THR A N 1
ATOM 1531 C CA . THR A 1 223 ? -1.931 -7.975 -0.651 1.00 98.81 223 THR A CA 1
ATOM 1532 C C . THR A 1 223 ? -2.965 -8.726 -1.475 1.00 98.81 223 THR A C 1
ATOM 1534 O O . THR A 1 223 ? -2.637 -9.460 -2.403 1.00 98.81 223 THR A O 1
ATOM 1537 N N . LYS A 1 224 ? -4.241 -8.512 -1.157 1.00 98.88 224 LYS A N 1
ATOM 1538 C CA . LYS A 1 224 ? -5.397 -9.000 -1.911 1.00 98.88 224 LYS A CA 1
ATOM 1539 C C . LYS A 1 224 ? -6.179 -7.792 -2.406 1.00 98.88 224 LYS A C 1
ATOM 1541 O O . LYS A 1 224 ? -6.845 -7.126 -1.619 1.00 98.88 224 LYS A O 1
ATOM 1546 N N . ALA A 1 225 ? -6.063 -7.493 -3.689 1.00 98.88 225 ALA A N 1
ATOM 1547 C CA . ALA A 1 225 ? -6.677 -6.341 -4.323 1.00 98.88 225 ALA A CA 1
ATOM 1548 C C . ALA A 1 225 ? -7.820 -6.769 -5.247 1.00 98.88 225 ALA A C 1
ATOM 1550 O O . ALA A 1 225 ? -7.683 -7.738 -5.993 1.00 98.88 225 ALA A O 1
ATOM 1551 N N . SER A 1 226 ? -8.928 -6.029 -5.235 1.00 98.88 226 SER A N 1
ATOM 1552 C CA . SER A 1 226 ? -10.015 -6.243 -6.190 1.00 98.88 226 SER A CA 1
ATOM 1553 C C . SER A 1 226 ? -10.612 -4.942 -6.708 1.00 98.88 226 SER A C 1
ATOM 1555 O O . SER A 1 226 ? -10.952 -4.052 -5.930 1.00 98.88 226 SER A O 1
ATOM 1557 N N . ASN A 1 227 ? -10.771 -4.841 -8.027 1.00 98.81 227 ASN A N 1
ATOM 1558 C CA . ASN A 1 227 ? -11.408 -3.700 -8.684 1.00 98.81 227 ASN A CA 1
ATOM 1559 C C . ASN A 1 227 ? -10.839 -2.335 -8.238 1.00 98.81 227 ASN A C 1
ATOM 1561 O O . ASN A 1 227 ? -11.583 -1.448 -7.815 1.00 98.81 227 ASN A O 1
ATOM 1565 N N . LEU A 1 228 ? -9.512 -2.177 -8.260 1.00 98.94 228 LEU A N 1
ATOM 1566 C CA . LEU A 1 228 ? -8.887 -0.880 -7.983 1.00 98.94 228 LEU A CA 1
ATOM 1567 C C . LEU A 1 228 ? -8.837 -0.016 -9.245 1.00 98.94 228 LEU A C 1
ATOM 1569 O O . LEU A 1 228 ? -8.820 -0.534 -10.359 1.00 98.94 228 LEU A O 1
ATOM 1573 N N . ASP A 1 229 ? -8.767 1.297 -9.056 1.00 98.94 229 ASP A N 1
ATOM 1574 C CA . ASP A 1 229 ? -8.449 2.270 -10.105 1.00 98.94 229 ASP A CA 1
ATOM 1575 C C . ASP A 1 229 ? -7.144 2.973 -9.718 1.00 98.94 229 ASP A C 1
ATOM 1577 O O . ASP A 1 229 ? -7.137 3.860 -8.862 1.00 98.94 229 ASP A O 1
ATOM 1581 N N . ILE A 1 230 ? -6.020 2.510 -10.267 1.00 98.94 230 ILE A N 1
ATOM 1582 C CA . ILE A 1 230 ? -4.683 3.002 -9.934 1.00 98.94 230 ILE A CA 1
ATOM 1583 C C . ILE A 1 230 ? -4.091 3.760 -11.115 1.00 98.94 230 ILE A C 1
ATOM 1585 O O . ILE A 1 230 ? -3.972 3.228 -12.215 1.00 98.94 230 ILE A O 1
ATOM 1589 N N . THR A 1 231 ? -3.622 4.978 -10.853 1.00 98.94 231 THR A N 1
ATOM 1590 C CA . THR A 1 231 ? -2.792 5.747 -11.785 1.00 98.94 231 THR A CA 1
ATOM 1591 C C . THR A 1 231 ? -1.509 6.194 -11.101 1.00 98.94 231 THR A C 1
ATOM 1593 O O . THR A 1 231 ? -1.550 6.896 -10.092 1.00 98.94 231 THR A O 1
ATOM 1596 N N . THR A 1 232 ? -0.366 5.842 -11.681 1.00 98.88 232 THR A N 1
ATOM 1597 C CA . THR A 1 232 ? 0.950 6.321 -11.249 1.00 98.88 232 THR A CA 1
ATOM 1598 C C . THR A 1 232 ? 1.605 7.144 -12.363 1.00 98.88 232 THR A C 1
ATOM 1600 O O . THR A 1 232 ? 1.390 6.875 -13.550 1.00 98.88 232 THR A O 1
ATOM 1603 N N . SER A 1 233 ? 2.388 8.173 -12.022 1.00 98.56 233 SER A N 1
ATOM 1604 C CA . SER A 1 233 ? 3.046 9.023 -13.037 1.00 98.56 233 SER A CA 1
ATOM 1605 C C . SER A 1 233 ? 4.514 9.364 -12.785 1.00 98.56 233 SER A C 1
ATOM 1607 O O . SER A 1 233 ? 5.162 9.886 -13.690 1.00 98.56 233 SER A O 1
ATOM 1609 N N . GLY A 1 234 ? 5.059 9.078 -11.602 1.00 98.12 234 GLY A N 1
ATOM 1610 C CA . GLY A 1 234 ? 6.483 9.300 -11.335 1.00 98.12 234 GLY A CA 1
ATOM 1611 C C . GLY A 1 234 ? 7.393 8.261 -11.990 1.00 98.12 234 GLY A C 1
ATOM 1612 O O . GLY A 1 234 ? 6.953 7.181 -12.393 1.00 98.12 234 GLY A O 1
ATOM 1613 N N . ARG A 1 235 ? 8.683 8.576 -12.100 1.00 97.19 235 ARG A N 1
ATOM 1614 C CA . ARG A 1 235 ? 9.703 7.640 -12.590 1.00 97.19 235 ARG A CA 1
ATOM 1615 C C . ARG A 1 235 ? 9.810 6.429 -11.663 1.00 97.19 235 ARG A C 1
ATOM 1617 O O . ARG A 1 235 ? 9.823 6.594 -10.447 1.00 97.19 235 ARG A O 1
ATOM 1624 N N . SER A 1 236 ? 9.972 5.232 -12.229 1.00 95.81 236 SER A N 1
ATOM 1625 C CA . SER A 1 236 ? 10.133 3.985 -11.458 1.00 95.81 236 SER A CA 1
ATOM 1626 C C . SER A 1 236 ? 8.977 3.719 -10.477 1.00 95.81 236 SER A C 1
ATOM 1628 O O . SER A 1 236 ? 9.179 3.280 -9.344 1.00 95.81 236 SER A O 1
ATOM 1630 N N . SER A 1 237 ? 7.752 3.991 -10.918 1.00 97.00 237 SER A N 1
ATOM 1631 C CA . SER A 1 237 ? 6.530 3.958 -10.113 1.00 97.00 237 SER A CA 1
ATOM 1632 C C . SER A 1 237 ? 5.514 2.993 -10.719 1.00 97.00 237 SER A C 1
ATOM 1634 O O . SER A 1 237 ? 4.567 3.417 -11.378 1.00 97.00 237 SER A O 1
ATOM 1636 N N . ALA A 1 238 ? 5.704 1.690 -10.522 1.00 98.50 238 ALA A N 1
ATOM 1637 C CA . ALA A 1 238 ? 4.746 0.680 -10.975 1.00 98.50 238 ALA A CA 1
ATOM 1638 C C . ALA A 1 238 ? 3.411 0.760 -10.211 1.00 98.50 238 ALA A C 1
ATOM 1640 O O . ALA A 1 238 ? 3.388 1.028 -9.006 1.00 98.50 238 ALA A O 1
ATOM 1641 N N . ALA A 1 239 ? 2.294 0.501 -10.894 1.00 98.75 239 ALA A N 1
ATOM 1642 C CA . ALA A 1 239 ? 0.964 0.484 -10.283 1.00 98.75 239 ALA A CA 1
ATOM 1643 C C . ALA A 1 239 ? 0.792 -0.696 -9.309 1.00 98.75 239 ALA A C 1
ATOM 1645 O O . ALA A 1 239 ? 0.244 -0.519 -8.218 1.00 98.75 239 ALA A O 1
ATOM 164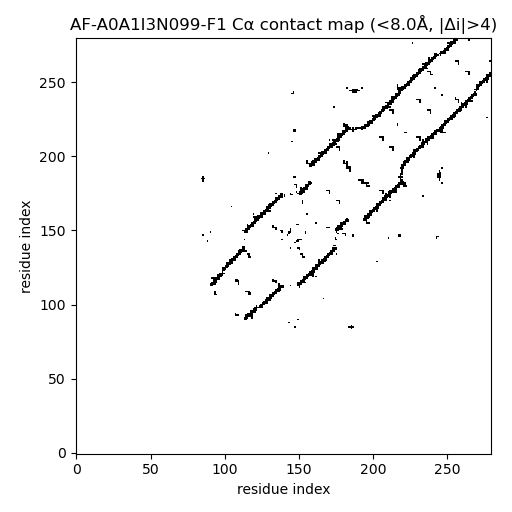6 N N . ILE A 1 240 ? 1.308 -1.872 -9.675 1.00 98.75 240 ILE A N 1
ATOM 1647 C CA . ILE A 1 240 ? 1.424 -3.053 -8.815 1.00 98.75 240 ILE A CA 1
ATOM 1648 C C . ILE A 1 240 ? 2.913 -3.322 -8.609 1.00 98.75 240 ILE A C 1
ATOM 1650 O O . ILE A 1 240 ? 3.634 -3.638 -9.556 1.00 98.75 240 ILE A O 1
ATOM 1654 N N . ARG A 1 241 ? 3.392 -3.190 -7.374 1.00 96.75 241 ARG A N 1
ATOM 1655 C CA . ARG A 1 241 ? 4.817 -3.297 -7.065 1.00 96.75 241 ARG A CA 1
ATOM 1656 C C . ARG A 1 241 ? 5.075 -4.298 -5.947 1.00 96.75 241 ARG A C 1
ATOM 1658 O O . ARG A 1 241 ? 4.335 -4.361 -4.969 1.00 96.75 241 ARG A O 1
ATOM 1665 N N . THR A 1 242 ? 6.171 -5.034 -6.043 1.00 96.00 242 THR A N 1
ATOM 1666 C CA . THR A 1 242 ? 6.745 -5.763 -4.907 1.00 96.00 242 THR A CA 1
ATOM 1667 C C . THR A 1 242 ? 8.247 -5.558 -4.847 1.00 96.00 242 THR A C 1
ATOM 1669 O O . THR A 1 242 ? 8.842 -5.141 -5.835 1.00 96.00 242 THR A O 1
ATOM 1672 N N . ASP A 1 243 ? 8.873 -5.816 -3.702 1.00 92.50 243 ASP A N 1
ATOM 1673 C CA . ASP A 1 243 ? 10.333 -5.700 -3.599 1.00 92.50 243 ASP A CA 1
ATOM 1674 C C . ASP A 1 243 ? 10.936 -6.678 -2.572 1.00 92.50 243 ASP A C 1
ATOM 1676 O O . ASP A 1 243 ? 10.345 -7.731 -2.304 1.00 92.50 243 ASP A O 1
ATOM 1680 N N . ARG A 1 244 ? 12.144 -6.390 -2.069 1.00 90.69 244 ARG A N 1
ATOM 1681 C CA . ARG A 1 244 ? 12.917 -7.219 -1.127 1.00 90.69 244 ARG A CA 1
ATOM 1682 C C . ARG A 1 244 ? 12.048 -7.903 -0.066 1.00 90.69 244 ARG A C 1
ATOM 1684 O O . ARG A 1 244 ? 11.151 -7.316 0.538 1.00 90.69 244 ARG A O 1
ATOM 1691 N N . GLY A 1 245 ? 12.362 -9.164 0.202 1.00 89.00 245 GLY A N 1
ATOM 1692 C CA . GLY A 1 245 ? 11.600 -10.020 1.105 1.00 89.00 245 GLY A CA 1
ATOM 1693 C C . GLY A 1 245 ? 10.434 -10.735 0.431 1.00 89.00 245 GLY A C 1
ATOM 1694 O O . GLY A 1 245 ? 9.913 -11.678 1.019 1.00 89.00 245 GLY A O 1
ATOM 1695 N N . GLY A 1 246 ? 10.056 -10.345 -0.791 1.00 91.25 246 GLY A N 1
ATOM 1696 C CA . GLY A 1 246 ? 8.951 -10.953 -1.523 1.00 91.25 246 GLY A CA 1
ATOM 1697 C C . GLY A 1 246 ? 7.612 -10.760 -0.807 1.00 91.25 246 GLY A C 1
ATOM 1698 O O . GLY A 1 246 ? 7.408 -9.789 -0.074 1.00 91.25 246 GLY A O 1
ATOM 1699 N N . GLY A 1 247 ? 6.697 -11.701 -1.019 1.00 95.25 247 GLY A N 1
ATOM 1700 C CA . GLY A 1 247 ? 5.337 -11.670 -0.491 1.00 95.25 247 GLY A CA 1
ATOM 1701 C C . GLY A 1 247 ? 4.368 -12.369 -1.434 1.00 95.25 247 GLY A C 1
ATOM 1702 O O . GLY A 1 247 ? 4.788 -13.048 -2.372 1.00 95.25 247 GLY A O 1
ATOM 1703 N N . VAL A 1 248 ? 3.075 -12.176 -1.193 1.00 97.50 248 VAL A N 1
ATOM 1704 C CA . VAL A 1 248 ? 2.010 -12.699 -2.055 1.00 97.50 248 VAL A CA 1
ATOM 1705 C C . VAL A 1 248 ? 1.085 -11.563 -2.454 1.00 97.50 248 VAL A C 1
ATOM 1707 O O . VAL A 1 248 ? 0.551 -10.857 -1.599 1.00 97.50 248 VAL A O 1
ATOM 1710 N N . VAL A 1 249 ? 0.862 -11.405 -3.755 1.00 98.62 249 VAL A N 1
ATOM 1711 C CA . VAL A 1 249 ? -0.081 -10.429 -4.299 1.00 98.62 249 VAL A CA 1
ATOM 1712 C C . VAL A 1 249 ? -1.110 -11.139 -5.165 1.00 98.62 249 VAL A C 1
ATOM 1714 O O . VAL A 1 249 ? -0.775 -11.857 -6.104 1.00 98.62 249 VAL A O 1
ATOM 1717 N N . THR A 1 250 ? -2.385 -10.915 -4.872 1.00 98.81 250 THR A N 1
ATOM 1718 C CA . THR A 1 250 ? -3.498 -11.338 -5.724 1.00 98.81 250 THR A CA 1
ATOM 1719 C C . THR A 1 250 ? -4.287 -10.111 -6.141 1.00 98.81 250 THR A C 1
ATOM 1721 O O . THR A 1 250 ? -4.712 -9.337 -5.286 1.00 98.81 250 THR A O 1
ATOM 1724 N N . VAL A 1 251 ? -4.480 -9.935 -7.442 1.00 98.88 251 VAL A N 1
ATOM 1725 C CA . VAL A 1 251 ? -5.268 -8.853 -8.035 1.00 98.88 251 VAL A CA 1
ATOM 1726 C C . VAL A 1 251 ? -6.386 -9.465 -8.864 1.00 98.88 251 VAL A C 1
ATOM 1728 O O . VAL A 1 251 ? -6.109 -10.285 -9.736 1.00 98.88 251 VAL A O 1
ATOM 1731 N N . ASP A 1 252 ? -7.624 -9.040 -8.625 1.00 98.88 252 ASP A N 1
ATOM 1732 C CA . ASP A 1 252 ? -8.780 -9.438 -9.430 1.00 98.88 252 ASP A CA 1
ATOM 1733 C C . ASP A 1 252 ? -9.621 -8.233 -9.875 1.00 98.88 252 ASP A C 1
ATOM 1735 O O . ASP A 1 252 ? -10.252 -7.552 -9.063 1.00 98.88 252 ASP A O 1
ATOM 1739 N N . GLY A 1 253 ? -9.649 -7.966 -11.180 1.00 98.81 253 GLY A N 1
ATOM 1740 C CA . GLY A 1 253 ? -10.353 -6.816 -11.746 1.00 98.81 253 GLY A CA 1
ATOM 1741 C C . GLY A 1 253 ? -9.608 -5.490 -11.574 1.00 98.81 253 GLY A C 1
ATOM 1742 O O . GLY A 1 253 ? -8.565 -5.420 -10.931 1.00 98.81 253 GLY A O 1
ATOM 1743 N N . GLY A 1 254 ? -10.182 -4.411 -12.110 1.00 98.81 254 GLY A N 1
ATOM 1744 C CA . GLY A 1 254 ? -9.663 -3.046 -11.966 1.00 98.81 254 GLY A CA 1
ATOM 1745 C C . GLY A 1 254 ? -8.788 -2.565 -13.126 1.00 98.81 254 GLY A C 1
ATOM 1746 O O . GLY A 1 254 ? -8.569 -3.276 -14.109 1.00 98.81 254 GLY A O 1
ATOM 1747 N N . THR A 1 255 ? -8.308 -1.329 -13.006 1.00 98.88 255 THR A N 1
ATOM 1748 C CA . THR A 1 255 ? -7.426 -0.654 -13.967 1.00 98.88 255 THR A CA 1
ATOM 1749 C C . THR A 1 255 ? -6.164 -0.181 -13.257 1.00 98.88 255 THR A C 1
ATOM 1751 O O . THR A 1 255 ? -6.236 0.456 -12.209 1.00 98.88 255 THR A O 1
ATOM 1754 N N . TYR A 1 256 ? -5.007 -0.503 -13.827 1.00 98.88 256 TYR A N 1
ATOM 1755 C CA . TYR A 1 256 ? -3.692 -0.215 -13.265 1.00 98.88 256 TYR A CA 1
ATOM 1756 C C . TYR A 1 256 ? -2.828 0.418 -14.348 1.00 98.88 256 TYR A C 1
ATOM 1758 O O . TYR A 1 256 ? -2.303 -0.276 -15.218 1.00 98.88 256 TYR A O 1
ATOM 1766 N N . THR A 1 257 ? -2.709 1.741 -14.299 1.00 98.88 257 THR A N 1
ATOM 1767 C CA . THR A 1 257 ? -1.997 2.533 -15.302 1.00 98.88 257 THR A CA 1
ATOM 1768 C C . THR A 1 257 ? -0.720 3.126 -14.724 1.00 98.88 257 THR A C 1
ATOM 1770 O O . THR A 1 257 ? -0.751 3.818 -13.702 1.00 98.88 257 THR A O 1
ATOM 1773 N N . SER A 1 258 ? 0.400 2.915 -15.410 1.00 98.75 258 SER A N 1
ATOM 1774 C CA . SER A 1 258 ? 1.700 3.492 -15.082 1.00 98.75 258 SER A CA 1
ATOM 1775 C C . SER A 1 258 ? 2.220 4.364 -16.220 1.00 98.75 258 SER A C 1
ATOM 1777 O O . SER A 1 258 ? 2.591 3.882 -17.279 1.00 98.75 258 SER A O 1
ATOM 1779 N N . ASN A 1 259 ? 2.279 5.678 -15.990 1.00 98.50 259 ASN A N 1
ATOM 1780 C CA . ASN A 1 259 ? 2.648 6.661 -17.021 1.00 98.50 259 ASN A CA 1
ATOM 1781 C C . ASN A 1 259 ? 4.111 7.118 -16.948 1.00 98.50 259 ASN A C 1
ATOM 1783 O O . ASN A 1 259 ? 4.603 7.798 -17.848 1.00 98.50 259 ASN A O 1
ATOM 1787 N N . GLY A 1 260 ? 4.790 6.830 -15.840 1.00 97.38 260 GLY A N 1
ATOM 1788 C CA . GLY A 1 260 ? 6.129 7.346 -15.595 1.00 97.38 260 GLY A CA 1
ATOM 1789 C C . GLY A 1 260 ? 7.224 6.629 -16.380 1.00 97.38 260 GLY A C 1
ATOM 1790 O O . GLY A 1 260 ? 7.102 5.464 -16.760 1.00 97.38 260 GLY A O 1
ATOM 1791 N N . LEU A 1 261 ? 8.344 7.321 -16.591 1.00 97.00 261 LEU A N 1
ATOM 1792 C CA . LEU A 1 261 ? 9.511 6.732 -17.244 1.00 97.00 261 LEU A CA 1
ATOM 1793 C C . LEU A 1 261 ? 1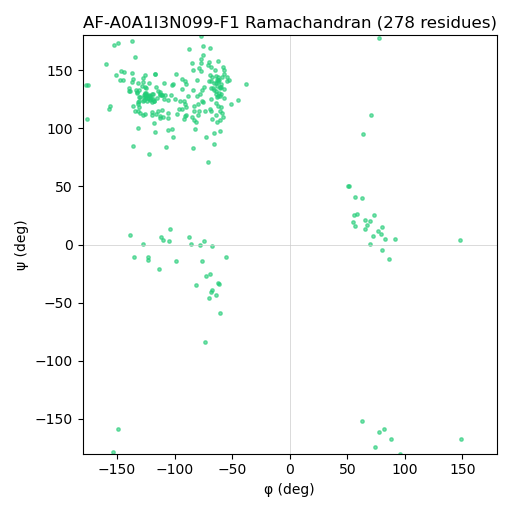0.021 5.523 -16.443 1.00 97.00 261 LEU A C 1
ATOM 1795 O O . LEU A 1 261 ? 10.270 5.631 -15.242 1.00 97.00 261 LEU A O 1
ATOM 1799 N N . GLY A 1 262 ? 10.223 4.391 -17.119 1.00 96.12 262 GLY A N 1
ATOM 1800 C CA . GLY A 1 262 ? 10.721 3.169 -16.478 1.00 96.12 262 GLY A CA 1
ATOM 1801 C C . GLY A 1 262 ? 9.717 2.511 -15.525 1.00 96.12 262 GLY A C 1
ATOM 1802 O O . GLY A 1 262 ? 10.129 1.744 -14.659 1.00 96.12 262 GLY A O 1
ATOM 1803 N N . SER A 1 263 ? 8.424 2.813 -15.664 1.00 97.06 263 SER A N 1
ATOM 1804 C CA . SER A 1 263 ? 7.362 2.297 -14.801 1.00 97.06 263 SER A CA 1
ATOM 1805 C C . SER A 1 263 ? 6.545 1.229 -15.537 1.00 97.06 263 SER A C 1
ATOM 1807 O O . SER A 1 263 ? 5.664 1.582 -16.317 1.00 97.06 263 SER A O 1
ATOM 1809 N N . PRO A 1 264 ? 6.805 -0.074 -15.331 1.00 97.94 264 PRO A N 1
ATOM 1810 C CA . PRO A 1 264 ? 5.893 -1.108 -15.810 1.00 97.94 264 PRO A CA 1
ATOM 1811 C C . PRO A 1 264 ? 4.596 -1.092 -14.986 1.00 97.94 264 PRO A C 1
ATOM 1813 O O . PRO A 1 264 ? 4.613 -0.694 -13.824 1.00 97.94 264 PRO A O 1
ATOM 1816 N N . ALA A 1 265 ? 3.490 -1.608 -15.529 1.00 98.12 265 ALA A N 1
ATOM 1817 C CA . ALA A 1 265 ? 2.262 -1.785 -14.744 1.00 98.12 265 ALA A CA 1
ATOM 1818 C C . ALA A 1 265 ? 2.463 -2.750 -13.553 1.00 98.12 265 ALA A C 1
ATOM 1820 O O . ALA A 1 265 ? 1.891 -2.541 -12.482 1.00 98.12 265 ALA A O 1
ATOM 1821 N N . ILE A 1 266 ? 3.311 -3.776 -13.730 1.00 98.56 266 ILE A N 1
ATOM 1822 C CA . ILE A 1 266 ? 3.715 -4.732 -12.690 1.00 98.56 266 ILE A CA 1
ATOM 1823 C C . ILE A 1 266 ? 5.241 -4.759 -12.577 1.00 98.56 266 ILE A C 1
ATOM 1825 O O . ILE A 1 266 ? 5.936 -5.021 -13.558 1.00 98.56 266 ILE A O 1
ATOM 1829 N N . TYR A 1 267 ? 5.756 -4.563 -11.367 1.00 96.94 267 TYR A N 1
ATOM 1830 C CA . TYR A 1 267 ? 7.146 -4.843 -11.004 1.00 96.94 267 TYR A CA 1
ATOM 1831 C C . TYR A 1 267 ? 7.167 -5.917 -9.913 1.00 96.94 267 TYR A C 1
ATOM 1833 O O . TYR A 1 267 ? 6.525 -5.735 -8.876 1.00 96.94 267 TYR A O 1
ATOM 1841 N N . SER A 1 268 ? 7.875 -7.027 -10.150 1.00 94.94 268 SER A N 1
ATOM 1842 C CA . SER A 1 26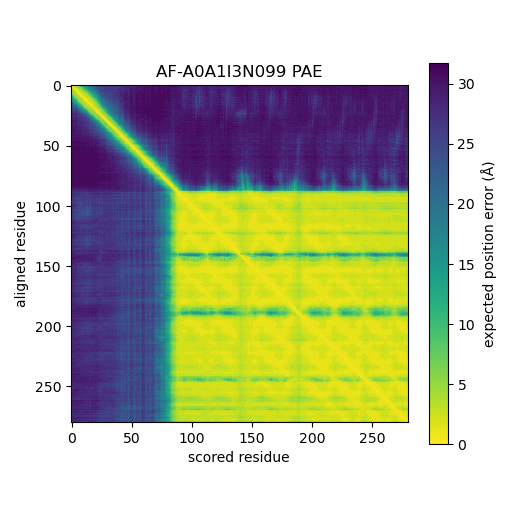8 ? 7.797 -8.218 -9.298 1.00 94.94 268 SER A CA 1
ATOM 1843 C C . SER A 1 268 ? 9.147 -8.734 -8.802 1.00 94.94 268 SER A C 1
ATOM 1845 O O . SER A 1 268 ? 10.121 -8.842 -9.543 1.00 94.94 268 SER A O 1
ATOM 1847 N N . THR A 1 269 ? 9.123 -9.143 -7.542 1.00 92.94 269 THR A N 1
ATOM 1848 C CA . THR A 1 269 ? 10.123 -9.898 -6.770 1.00 92.94 269 THR A CA 1
ATOM 1849 C C . THR A 1 269 ? 9.435 -10.955 -5.885 1.00 92.94 269 THR A C 1
ATOM 1851 O O . THR A 1 269 ? 10.063 -11.536 -5.000 1.00 92.94 269 THR A O 1
ATOM 1854 N N . ALA A 1 270 ? 8.127 -11.141 -6.073 1.00 91.25 270 ALA A N 1
ATOM 1855 C CA . ALA A 1 270 ? 7.208 -11.865 -5.205 1.00 91.25 270 ALA A CA 1
ATOM 1856 C C . ALA A 1 270 ? 6.268 -12.744 -6.047 1.00 91.25 270 ALA A C 1
ATOM 1858 O O . ALA A 1 270 ? 6.258 -12.654 -7.278 1.00 91.25 270 ALA A O 1
ATOM 1859 N N . ASP A 1 271 ? 5.432 -13.543 -5.386 1.00 95.44 271 ASP A N 1
ATOM 1860 C CA . ASP A 1 271 ? 4.405 -14.323 -6.070 1.00 95.44 271 ASP A CA 1
ATOM 1861 C C . ASP A 1 271 ? 3.207 -13.422 -6.383 1.00 95.44 271 ASP A C 1
ATOM 1863 O O . ASP A 1 271 ? 2.497 -12.969 -5.481 1.00 95.44 271 ASP A O 1
ATOM 1867 N N . ILE A 1 272 ? 2.984 -13.138 -7.670 1.00 98.00 272 ILE A N 1
ATOM 1868 C CA . ILE A 1 272 ? 1.902 -12.263 -8.133 1.00 98.00 272 ILE A CA 1
ATOM 1869 C C . ILE A 1 272 ? 0.955 -13.044 -9.039 1.00 98.00 272 ILE A C 1
ATOM 1871 O O . ILE A 1 272 ? 1.362 -13.598 -10.057 1.00 98.00 272 ILE A O 1
ATOM 1875 N N . THR A 1 273 ? -0.331 -13.033 -8.697 1.00 98.62 273 THR A N 1
ATOM 1876 C CA . THR A 1 273 ? -1.423 -13.505 -9.557 1.00 98.62 273 THR A CA 1
ATOM 1877 C C . THR A 1 273 ? -2.329 -12.334 -9.905 1.00 98.62 273 THR A C 1
ATOM 1879 O O . THR A 1 273 ? -2.824 -11.652 -9.009 1.00 98.62 273 THR A O 1
ATOM 1882 N N . VAL A 1 274 ? -2.561 -12.110 -11.198 1.00 98.62 274 VAL A N 1
ATOM 1883 C CA . VAL A 1 274 ? -3.469 -11.070 -11.694 1.00 98.62 274 VAL A CA 1
ATOM 1884 C C . VAL A 1 274 ? -4.511 -11.702 -12.608 1.00 98.62 274 VAL A C 1
ATOM 1886 O O . VAL A 1 274 ? -4.161 -12.375 -13.576 1.00 98.62 274 VAL A O 1
ATOM 1889 N N . SER A 1 275 ? -5.786 -11.462 -12.318 1.00 98.62 275 SER A N 1
ATOM 1890 C CA . SER A 1 275 ? -6.930 -11.873 -13.130 1.00 98.62 275 SER A CA 1
ATOM 1891 C C . SER A 1 275 ? -7.806 -10.669 -13.467 1.00 98.62 275 SER A C 1
ATOM 1893 O O . SER A 1 275 ? -7.949 -9.745 -12.672 1.00 98.62 275 SER A O 1
ATOM 1895 N N . ASN A 1 276 ? -8.405 -10.669 -14.660 1.00 98.38 276 ASN A N 1
ATOM 1896 C CA . ASN A 1 276 ? -9.456 -9.723 -15.062 1.00 98.38 276 ASN A CA 1
ATOM 1897 C C . ASN A 1 276 ? -9.103 -8.218 -14.982 1.00 98.38 276 ASN A C 1
ATOM 1899 O O . ASN A 1 276 ? -10.006 -7.385 -15.012 1.00 98.38 276 ASN A O 1
ATOM 1903 N N . ALA A 1 277 ? -7.824 -7.848 -14.883 1.00 98.44 277 ALA A N 1
ATOM 1904 C CA . ALA A 1 277 ? -7.383 -6.461 -14.746 1.00 98.44 277 ALA A CA 1
ATOM 1905 C C . ALA A 1 277 ? -6.921 -5.863 -16.082 1.00 98.44 277 ALA A C 1
ATOM 1907 O O . ALA A 1 277 ? -6.324 -6.549 -16.913 1.00 98.44 277 ALA A O 1
ATOM 1908 N N . THR A 1 278 ? -7.143 -4.561 -16.258 1.00 98.81 278 THR A N 1
ATOM 1909 C CA . THR A 1 278 ? -6.538 -3.784 -17.347 1.00 98.81 278 THR A CA 1
ATOM 1910 C C . THR A 1 278 ? -5.215 -3.205 -16.864 1.00 98.81 278 THR A C 1
ATOM 1912 O O . THR A 1 278 ? -5.187 -2.459 -15.887 1.00 98.81 278 THR A O 1
ATOM 1915 N N . LEU A 1 279 ? -4.124 -3.553 -17.542 1.00 98.69 279 LEU A N 1
ATOM 1916 C CA . LEU A 1 279 ? -2.769 -3.099 -17.231 1.00 98.69 279 LEU A CA 1
ATOM 1917 C C . LEU A 1 279 ? -2.287 -2.201 -18.371 1.00 98.69 279 LEU A C 1
ATOM 1919 O O . LEU A 1 279 ? -2.421 -2.5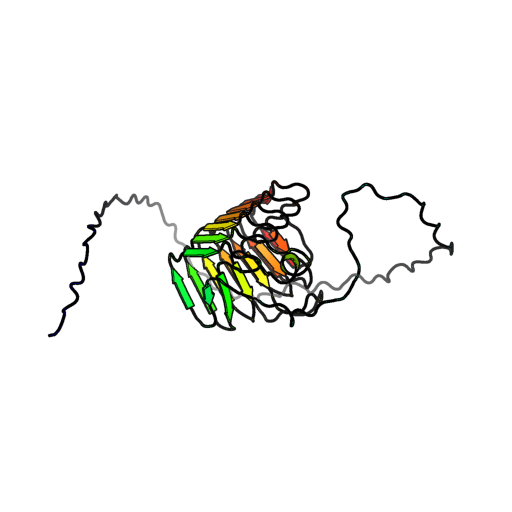84 -19.536 1.00 98.69 279 LEU A O 1
ATOM 1923 N N . THR A 1 280 ? -1.779 -1.007 -18.069 1.00 96.69 280 THR A N 1
ATOM 1924 C CA . THR A 1 280 ? -1.356 -0.031 -19.092 1.00 96.69 280 THR A CA 1
ATOM 1925 C C . THR A 1 280 ? -0.091 0.695 -18.685 1.00 96.69 280 THR A C 1
ATOM 1927 O O . THR A 1 280 ? 0.003 1.092 -17.502 1.00 96.69 280 THR A O 1
#

Sequence (280 aa):
MKIAKKILISLVAITFISAATISCKSSDKNSTTSNQTQEVSNPPEGTPPEGTPPDGNFPGGTPPEKPNGTPPEGGFGGGFGGGHASADIDYSGAVEISSKKSEKDATYSTSTVDQSALLISTNDKVEIVNPTVSKSGDSNGGDNCNFYGLNAAVLVKDGSTTTITGGTISSSASGANGVFSYGGNGGKNGATGDGTTVIISNTKITTTGDGSGGIMTAGGGITKASNLDITTSGRSSAAIRTDRGGGVVTVDGGTYTSNGLGSPAIYSTADITVSNATLT

pLDDT: mean 77.56, std 28.35, range [22.11, 98.94]

Foldseek 3Di:
DDDDDDDDDDDDDDDDDDDDDDDDDDDDDDDDDDDDDDDDDDDDDDDDDDDDDPDPPDPDDDDDDDDDDDDDPDDDDPDPDDQDFLPPDDAAEPDEAAEEEADEAEEFEDQDEQYASYEYAYLEEYEYEAYEFEAEHAYPDDDCLQAPVGQENYEWEHNYAYEYEHHEFEYAYASHARYEFAQRQSLAAPDAGSNGEYEYENYEYEYEHANHEHYEYHLQGYYEYEAYEYEYAHAQYANAEYHGNAHEYEYEEHEQEYRYHNYFNYYHPYHYHYYHYHGD

Mean predicted aligned error: 14.76 Å

Solvent-accessible surface area (backbone atoms only — not comparable to full-atom values): 14959 Å² total; per-residue (Å²): 140,86,85,78,85,82,82,85,83,82,84,80,86,82,83,85,84,86,81,84,88,84,86,85,90,86,78,90,81,88,82,84,92,75,94,73,94,71,86,82,76,77,81,80,84,78,77,79,82,92,67,82,78,80,80,84,81,71,83,91,68,82,81,80,83,81,80,96,67,86,77,77,91,84,70,87,79,83,69,93,70,80,89,70,61,65,84,79,63,82,79,49,37,72,40,72,42,67,55,70,44,76,51,66,70,45,77,32,58,32,63,49,63,42,30,11,8,33,25,36,49,19,70,36,55,32,37,40,34,37,34,42,36,37,22,55,22,38,36,94,59,71,67,48,33,69,43,65,36,40,16,7,26,29,26,37,21,65,27,17,41,35,38,38,38,38,37,41,33,33,18,62,7,32,24,13,23,32,35,24,20,28,4,77,38,51,43,37,68,86,40,74,32,62,60,6,27,35,38,38,30,54,27,37,29,40,18,48,10,41,50,1,18,25,38,37,28,11,7,20,2,27,38,41,38,31,38,33,43,26,41,11,46,8,41,54,1,16,16,38,31,38,29,45,5,10,29,42,38,41,37,42,36,33,40,28,29,20,70,12,63,83,18,47,33,68,39,81,58,43,54,74,46,78,42,83,52,47,73,68